Protein AF-A0A256YJA2-F1 (afdb_monomer_lite)

Sequence (370 aa):
MHGYNKDKIVKINRINDIEKILSSFNNKKDNEKILLRGSVILNEELKKTISWKTIGLILSDGNFSNLIKGYGTIAFRGLSYDTAIAIIKTLIQIVRSITLRAKIGKGNRIYYDVIVPSTRCFKDLRYRIVSLLIKLDTTPDNVLSRLKMDELAALLAGIIDGDGYIGKPSTYISISFNMNSRKGKIINNILSFLEKKQYIIVNKYYREPKYEATFRFLNFRFLHKCLKYVYHNKRRKRMEKYMLDYARAYICPFSIFELKQILRNTSSAYIDYRKPPRNSKVLVLYIQRHDFEKIAYIWNKDHLSYKPRPIISKNRVMIKITEKCKENLFKLINEANADIEDKIIEKIRDFLGITKREIRDTNTKTKINI

Foldseek 3Di:
DDDDPPAAEDEDPDLVCLLVVVVVVLVDDAWHKHKYFAPADDDPVVLLLLLLLLLLQCLFQWPLVCLLVPDQKIKGWFADPLLVSLNCSSVNNNAGIWMKTWHQDPPRHIGIMIMRDRDPVCRVSSVVSSVLLVCLLVPVCVSVVPDDLLSLLSNVLSQCSGQKDQDVVRPKIKGADACVDSSNVSVVSSVVNCVVVQQKPWDDQDHPPGRMIIIGGRDLVSLVSNLVSNRRVVSSVSSLSSSLVVCLVAAFLDALVLVLLQQLQFPDWAWDQDDPPDRWIKIKTKGFPVSCVVSVVSCVPDPRNSADDWDDDDGITIHIGTPSCLVSLVVLLPPPCSNGDVNSSVNNCVNNVPDPVVVVVVVVVVPPDD

Radius of gyration: 26.53 Å; chains: 1; bounding box: 62×63×84 Å

Secondary structure (DSSP, 8-state):
------PEEEEESSGGGHHHHHHHHTTS-TT-EEEEEE-----HHHHHHHHHHHHHHHHTTB-HHHHHTT-S-EEEEEE-HHHHHHHHHHHTTT-SEEEEEEEE-GGG-EEEEEEE---GGGHHHHHHHHHHHHHHHH-HHHHHHT--HHHHHHHHHHHHHHHEEE-SSTT-EEEE--TTSHHHHHHHHHHHHHHHTTSEEEEEEE-TTT-EEEEEES-HHHHHHHHHT---HHHHHHHHHHHHHHHHHHS-SS-HHHHHHHHHTEEEEEEEEPPTT---EEEEEEEEHHHHHHHTHHHHS-S-TTSPPPEEETTEEEEEEEGGGHHHHHHHHTSTT----HHHHHHHHHHHT--TTHHHHHHHTTSS--

pLDDT: mean 85.64, std 15.0, range [28.5, 98.69]

Structure (mmCIF, N/CA/C/O backbone):
data_AF-A0A256YJA2-F1
#
_entry.id   AF-A0A256YJA2-F1
#
loop_
_atom_site.group_PDB
_atom_site.id
_atom_site.type_symbol
_atom_site.label_atom_id
_atom_site.label_alt_id
_atom_site.label_comp_id
_atom_site.label_asym_id
_atom_site.label_entity_id
_atom_site.label_seq_id
_atom_site.pdbx_PDB_ins_code
_atom_site.Cartn_x
_atom_site.Cartn_y
_atom_site.Cartn_z
_atom_site.occupancy
_atom_site.B_iso_or_equiv
_atom_site.auth_seq_id
_atom_site.auth_comp_id
_atom_site.auth_asym_id
_atom_site.auth_atom_id
_atom_site.pdbx_PDB_model_num
ATOM 1 N N . MET A 1 1 ? 14.995 -18.794 -46.415 1.00 31.91 1 MET A N 1
ATOM 2 C CA . MET A 1 1 ? 13.771 -17.967 -46.292 1.00 31.91 1 MET A CA 1
ATOM 3 C C . MET A 1 1 ? 13.336 -17.918 -44.829 1.00 31.91 1 MET A C 1
ATOM 5 O O . MET A 1 1 ? 12.755 -18.873 -44.334 1.00 31.91 1 MET A O 1
ATOM 9 N N . HIS A 1 2 ? 13.681 -16.855 -44.098 1.00 28.91 2 HIS A N 1
ATOM 10 C CA . HIS A 1 2 ? 13.218 -16.665 -42.720 1.00 28.91 2 HIS A CA 1
ATOM 11 C C . HIS A 1 2 ? 11.828 -16.031 -42.734 1.00 28.91 2 HIS A C 1
ATOM 13 O O . HIS A 1 2 ? 11.671 -14.867 -43.096 1.00 28.91 2 HIS A O 1
ATOM 19 N N . GLY A 1 3 ? 10.817 -16.818 -42.367 1.00 28.50 3 GLY A N 1
ATOM 20 C CA . GLY A 1 3 ? 9.461 -16.325 -42.175 1.00 28.50 3 GLY A CA 1
ATOM 21 C C . GLY A 1 3 ? 9.442 -15.257 -41.086 1.00 28.50 3 GLY A C 1
ATOM 22 O O . GLY A 1 3 ? 9.700 -15.543 -39.917 1.00 28.50 3 GLY A O 1
ATOM 23 N N . TYR A 1 4 ? 9.134 -14.020 -41.471 1.00 32.25 4 TYR A N 1
ATOM 24 C CA . TYR A 1 4 ? 8.785 -12.958 -40.538 1.00 32.25 4 TYR A CA 1
ATOM 25 C C . TYR A 1 4 ? 7.533 -13.393 -39.771 1.00 32.25 4 TYR A C 1
ATOM 27 O O . TYR A 1 4 ? 6.418 -13.333 -40.291 1.00 32.25 4 TYR A O 1
ATOM 35 N N . ASN A 1 5 ? 7.710 -13.845 -38.530 1.00 43.38 5 ASN A N 1
ATOM 36 C CA . ASN A 1 5 ? 6.604 -14.029 -37.598 1.00 43.38 5 ASN A CA 1
ATOM 37 C C . ASN A 1 5 ? 5.914 -12.664 -37.443 1.00 43.38 5 ASN A C 1
ATOM 39 O O . ASN A 1 5 ? 6.485 -11.745 -36.855 1.00 43.38 5 ASN A O 1
ATOM 43 N N . LYS A 1 6 ? 4.718 -12.500 -38.027 1.00 51.72 6 LYS A N 1
ATOM 44 C CA . LYS A 1 6 ? 3.907 -11.285 -37.872 1.00 51.72 6 LYS A CA 1
ATOM 45 C C . LYS A 1 6 ? 3.686 -11.057 -36.376 1.00 51.72 6 LYS A C 1
ATOM 47 O O . LYS A 1 6 ? 3.035 -11.871 -35.724 1.00 51.72 6 LYS A O 1
ATOM 52 N N . ASP A 1 7 ? 4.231 -9.963 -35.841 1.00 63.31 7 ASP A N 1
ATOM 53 C CA . ASP A 1 7 ? 4.010 -9.550 -34.452 1.00 63.31 7 ASP A CA 1
ATOM 54 C C . ASP A 1 7 ? 2.498 -9.539 -34.169 1.00 63.31 7 ASP A C 1
ATOM 56 O O . ASP A 1 7 ? 1.743 -8.790 -34.797 1.00 63.31 7 ASP A O 1
ATOM 60 N N . LYS A 1 8 ? 2.032 -10.360 -33.220 1.00 79.94 8 LYS A N 1
ATOM 61 C CA . LYS A 1 8 ? 0.614 -10.369 -32.844 1.00 79.94 8 LYS A CA 1
ATOM 62 C C . LYS A 1 8 ? 0.301 -9.063 -32.112 1.00 79.94 8 LYS A C 1
ATOM 64 O O . LYS A 1 8 ? 0.877 -8.775 -31.062 1.00 79.94 8 LYS A O 1
ATOM 69 N N . ILE A 1 9 ? -0.614 -8.268 -32.663 1.00 81.50 9 ILE A N 1
ATOM 70 C CA . ILE A 1 9 ? -1.085 -7.023 -32.046 1.00 81.50 9 ILE A CA 1
ATOM 71 C C . ILE A 1 9 ? -2.342 -7.326 -31.232 1.00 81.50 9 ILE A C 1
ATOM 73 O O . ILE A 1 9 ? -3.304 -7.882 -31.757 1.00 81.50 9 ILE A O 1
ATOM 77 N N . VAL A 1 10 ? -2.353 -6.935 -29.957 1.00 83.88 10 VAL A N 1
ATOM 78 C CA . VAL A 1 10 ? -3.504 -7.100 -29.059 1.00 83.88 10 VAL A CA 1
ATOM 79 C C . VAL A 1 10 ? -3.915 -5.736 -28.511 1.00 83.88 10 VAL A C 1
ATOM 81 O O . VAL A 1 10 ? -3.105 -5.020 -27.917 1.00 83.88 10 VAL A O 1
ATOM 84 N N . LYS A 1 11 ? -5.182 -5.361 -28.717 1.00 82.75 11 LYS A N 1
ATOM 85 C CA . LYS A 1 11 ? -5.775 -4.153 -28.127 1.00 82.75 11 LYS A CA 1
ATOM 86 C C . LYS A 1 11 ? -6.266 -4.463 -26.712 1.00 82.75 11 LYS A C 1
ATOM 88 O O . LYS A 1 11 ? -6.942 -5.467 -26.507 1.00 82.75 11 LYS A O 1
ATOM 93 N N . ILE A 1 12 ? -5.928 -3.605 -25.754 1.00 81.06 12 ILE A N 1
ATOM 94 C CA . ILE A 1 12 ? -6.363 -3.716 -24.358 1.00 81.06 12 ILE A CA 1
ATOM 95 C C . ILE A 1 12 ? -7.449 -2.674 -24.114 1.00 81.06 12 ILE A C 1
ATOM 97 O O . ILE A 1 12 ? -7.153 -1.483 -24.011 1.00 81.06 12 ILE A O 1
ATOM 101 N N . ASN A 1 13 ? -8.692 -3.145 -23.993 1.00 74.81 13 ASN A N 1
ATOM 102 C CA . ASN A 1 13 ? -9.851 -2.297 -23.716 1.00 74.81 13 ASN A CA 1
ATOM 103 C C . ASN A 1 13 ? -10.067 -2.107 -22.206 1.00 74.81 13 ASN A C 1
ATOM 105 O O . ASN A 1 13 ? -10.489 -1.035 -21.778 1.00 74.81 13 ASN A O 1
ATOM 109 N N . ARG A 1 14 ? -9.766 -3.125 -21.383 1.00 78.50 14 ARG A N 1
ATOM 110 C CA . ARG A 1 14 ? -9.835 -3.047 -19.916 1.00 78.50 14 ARG A CA 1
ATOM 111 C C . ARG A 1 14 ? -8.554 -3.583 -19.284 1.00 78.50 14 ARG A C 1
ATOM 113 O O . ARG A 1 14 ? -8.018 -4.606 -19.698 1.00 78.50 14 ARG A O 1
ATOM 120 N N . ILE A 1 15 ? -8.090 -2.933 -18.215 1.00 77.44 15 ILE A N 1
ATOM 121 C CA . ILE A 1 15 ? -6.876 -3.337 -17.473 1.00 77.44 15 ILE A CA 1
ATOM 122 C C . ILE A 1 15 ? -6.994 -4.775 -16.932 1.00 77.44 15 ILE A C 1
ATOM 124 O O . ILE A 1 15 ? -6.003 -5.500 -16.862 1.00 77.44 15 ILE A O 1
ATOM 128 N N . ASN A 1 16 ? -8.207 -5.219 -16.593 1.00 78.94 16 ASN A N 1
ATOM 129 C CA . ASN A 1 16 ? -8.449 -6.572 -16.086 1.00 78.94 16 ASN A CA 1
ATOM 130 C C . ASN A 1 16 ? -8.269 -7.667 -17.154 1.00 78.94 16 ASN A C 1
ATOM 132 O O . ASN A 1 16 ? -8.069 -8.825 -16.797 1.00 78.94 16 ASN A O 1
ATOM 136 N N . ASP A 1 17 ? -8.259 -7.320 -18.445 1.00 83.12 17 ASP A N 1
ATOM 137 C CA . ASP A 1 17 ? -8.070 -8.293 -19.529 1.00 83.12 17 ASP A CA 1
ATOM 138 C C . ASP A 1 17 ? -6.610 -8.767 -19.638 1.00 83.12 17 ASP A C 1
ATOM 140 O O . ASP A 1 17 ? -6.337 -9.811 -20.227 1.00 83.12 17 ASP A O 1
ATOM 144 N N . ILE A 1 18 ? -5.663 -8.043 -19.024 1.00 83.62 18 ILE A N 1
ATOM 145 C CA . ILE A 1 18 ? -4.221 -8.343 -19.070 1.00 83.62 18 ILE A CA 1
ATOM 146 C C . ILE A 1 18 ? -3.917 -9.747 -18.546 1.00 83.62 18 ILE A C 1
ATOM 148 O O . ILE A 1 18 ? -3.081 -10.442 -19.116 1.00 83.62 18 ILE A O 1
ATOM 152 N N . GLU A 1 19 ? -4.609 -10.194 -17.499 1.00 83.88 19 GLU A N 1
ATOM 153 C CA . GLU A 1 19 ? -4.383 -11.528 -16.930 1.00 83.88 19 GLU A CA 1
ATOM 154 C C . GLU A 1 19 ? -4.786 -12.634 -17.903 1.00 83.88 19 GLU A C 1
ATOM 156 O O . GLU A 1 19 ? -4.057 -13.609 -18.056 1.00 83.88 19 GLU A O 1
ATOM 161 N N . LYS A 1 20 ? -5.906 -12.451 -18.614 1.00 83.06 20 LYS A N 1
ATOM 162 C CA . LYS A 1 20 ? -6.364 -13.387 -19.649 1.00 83.06 20 LYS A CA 1
ATOM 163 C C . LYS A 1 20 ? -5.410 -13.406 -20.845 1.00 83.06 20 LYS A C 1
ATOM 165 O O . LYS A 1 20 ? -5.146 -14.457 -21.421 1.00 83.06 20 LYS A O 1
ATOM 170 N N . ILE A 1 21 ? -4.867 -12.243 -21.211 1.00 80.69 21 ILE A N 1
ATOM 171 C CA . ILE A 1 21 ? -3.892 -12.133 -22.300 1.00 80.69 21 ILE A CA 1
ATOM 172 C C . ILE A 1 21 ? -2.608 -12.881 -21.929 1.00 80.69 21 ILE A C 1
ATOM 174 O O . ILE A 1 21 ? -2.145 -13.702 -22.719 1.00 80.69 21 ILE A O 1
ATOM 178 N N . LEU A 1 22 ? -2.057 -12.653 -20.732 1.00 78.06 22 LEU A N 1
ATOM 179 C CA . LEU A 1 22 ? -0.821 -13.315 -20.310 1.00 78.06 22 LEU A CA 1
ATOM 180 C C . LEU A 1 22 ? -1.016 -14.814 -20.061 1.00 78.06 22 LEU A C 1
ATOM 182 O O . LEU A 1 22 ? -0.130 -15.590 -20.408 1.00 78.06 22 LEU A O 1
ATOM 186 N N . SER A 1 23 ? -2.165 -15.258 -19.541 1.00 79.75 23 SER A N 1
ATOM 187 C CA . SER A 1 23 ? -2.435 -16.693 -19.390 1.00 79.75 23 SER A CA 1
ATOM 188 C C . SER A 1 23 ? -2.508 -17.408 -20.742 1.00 79.75 23 SER A C 1
ATOM 190 O O . SER A 1 23 ? -1.940 -18.486 -20.888 1.00 79.75 23 SER A O 1
ATOM 192 N N . SER A 1 24 ? -3.092 -16.776 -21.768 1.00 76.38 24 SER A N 1
ATOM 193 C CA . SER A 1 24 ? -3.077 -17.302 -23.143 1.00 76.38 24 SER A CA 1
ATOM 194 C C . SER A 1 24 ? -1.682 -17.296 -23.790 1.00 76.38 24 SER A C 1
ATOM 196 O O . SER A 1 24 ? -1.451 -17.977 -24.790 1.00 76.38 24 SER A O 1
ATOM 198 N N . PHE A 1 25 ? -0.753 -16.517 -23.228 1.00 73.62 25 PHE A N 1
ATOM 199 C CA . PHE A 1 25 ? 0.624 -16.387 -23.697 1.00 73.62 25 PHE A CA 1
ATOM 200 C C . PHE A 1 25 ? 1.590 -17.360 -23.004 1.00 73.62 25 PHE A C 1
ATOM 202 O O . PHE A 1 25 ? 2.608 -17.716 -23.587 1.00 73.62 25 PHE A O 1
ATOM 209 N N . ASN A 1 26 ? 1.237 -17.852 -21.811 1.00 65.56 26 ASN A N 1
ATOM 210 C CA . ASN A 1 26 ? 1.992 -18.857 -21.049 1.00 65.56 26 ASN A CA 1
ATOM 211 C C . ASN A 1 26 ? 2.127 -20.211 -21.778 1.00 65.56 26 ASN A C 1
ATOM 213 O O . ASN A 1 26 ? 3.014 -20.987 -21.449 1.00 65.56 26 ASN A O 1
ATOM 217 N N . ASN A 1 27 ? 1.274 -20.503 -22.765 1.00 60.28 27 ASN A N 1
ATOM 218 C CA . ASN A 1 27 ? 1.234 -21.798 -23.464 1.00 60.28 27 ASN A CA 1
ATOM 219 C C . ASN A 1 27 ? 2.018 -21.809 -24.789 1.00 60.28 27 ASN A C 1
ATOM 221 O O . ASN A 1 27 ? 1.732 -22.621 -25.668 1.00 60.28 27 ASN A O 1
ATOM 225 N N . LYS A 1 28 ? 2.939 -20.862 -24.994 1.00 60.56 28 LYS A N 1
ATOM 226 C CA . LYS A 1 28 ? 3.500 -20.576 -26.319 1.00 60.56 28 LYS A CA 1
ATOM 227 C C . LYS A 1 28 ? 5.019 -20.754 -26.429 1.00 60.56 28 LYS A C 1
ATOM 229 O O . LYS A 1 28 ? 5.718 -20.863 -25.427 1.00 60.56 28 LYS A O 1
ATOM 234 N N . LYS A 1 29 ? 5.500 -20.826 -27.682 1.00 65.12 29 LYS A N 1
ATOM 235 C CA . LYS A 1 29 ? 6.891 -21.119 -28.080 1.00 65.12 29 LYS A CA 1
ATOM 236 C C . LYS A 1 29 ? 7.882 -20.071 -27.550 1.00 65.12 29 LYS A C 1
ATOM 238 O O . LYS A 1 29 ? 7.529 -18.906 -27.364 1.00 65.12 29 LYS A O 1
ATOM 243 N N . ASP A 1 30 ? 9.134 -20.489 -27.358 1.00 72.69 30 ASP A N 1
ATOM 244 C CA . ASP A 1 30 ? 10.216 -19.605 -26.915 1.00 72.69 30 ASP A CA 1
ATOM 245 C C . ASP A 1 30 ? 10.384 -18.385 -27.842 1.00 72.69 30 ASP A C 1
ATOM 247 O O . ASP A 1 30 ? 10.264 -18.489 -29.064 1.00 72.69 30 ASP A O 1
ATOM 251 N N . ASN A 1 31 ? 10.664 -17.223 -27.247 1.00 74.31 31 ASN A N 1
ATOM 252 C CA . ASN A 1 31 ? 10.838 -15.927 -27.911 1.00 74.31 31 ASN A CA 1
ATOM 253 C C . ASN A 1 31 ? 9.629 -15.371 -28.685 1.00 74.31 31 ASN A C 1
ATOM 255 O O . ASN A 1 31 ? 9.797 -14.442 -29.483 1.00 74.31 31 ASN A O 1
ATOM 259 N N . GLU A 1 32 ? 8.403 -15.839 -28.429 1.00 80.56 32 GLU A N 1
ATOM 260 C CA . GLU A 1 32 ? 7.229 -15.170 -28.994 1.00 80.56 32 GLU A CA 1
ATOM 261 C C . GLU A 1 32 ? 7.119 -13.723 -28.486 1.00 80.56 32 GLU A C 1
ATOM 263 O O . GLU A 1 32 ? 7.454 -13.394 -27.340 1.00 80.56 32 GLU A O 1
ATOM 268 N N . LYS 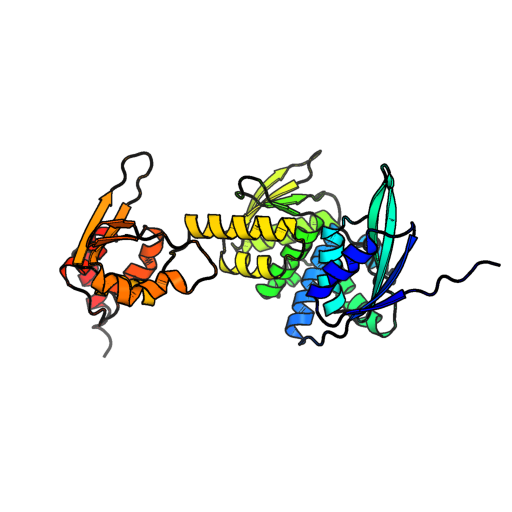A 1 33 ? 6.643 -12.840 -29.367 1.00 86.88 33 LYS A N 1
ATOM 269 C CA . LYS A 1 33 ? 6.491 -11.410 -29.124 1.00 86.88 33 LYS A CA 1
ATOM 270 C C . LYS A 1 33 ? 5.053 -10.976 -29.390 1.00 86.88 33 LYS A C 1
ATOM 272 O O . LYS A 1 33 ? 4.468 -11.305 -30.419 1.00 86.88 33 LYS A O 1
ATOM 277 N N . ILE A 1 34 ? 4.506 -10.185 -28.471 1.00 88.88 34 ILE A N 1
ATOM 278 C CA . ILE A 1 34 ? 3.202 -9.536 -28.621 1.00 88.88 34 ILE A CA 1
ATOM 279 C C . ILE A 1 34 ? 3.366 -8.033 -28.436 1.00 88.88 34 ILE A C 1
ATOM 281 O O . ILE A 1 34 ? 4.038 -7.571 -27.511 1.00 88.88 34 ILE A O 1
ATOM 285 N N . LEU A 1 35 ? 2.710 -7.263 -29.304 1.00 89.19 35 LEU A N 1
ATOM 286 C CA . LEU A 1 35 ? 2.542 -5.827 -29.129 1.00 89.19 35 LEU A CA 1
ATOM 287 C C . LEU A 1 35 ? 1.180 -5.550 -28.491 1.00 89.19 35 LEU A C 1
ATOM 289 O O . LEU A 1 35 ? 0.133 -5.708 -29.118 1.00 89.19 35 LEU A O 1
ATOM 293 N N . LEU A 1 36 ? 1.201 -5.094 -27.247 1.00 89.19 36 LEU A N 1
ATOM 294 C CA . LEU A 1 36 ? 0.027 -4.644 -26.514 1.00 89.19 36 LEU A CA 1
ATOM 295 C C . LEU A 1 36 ? -0.202 -3.160 -26.802 1.00 89.19 36 LEU A C 1
ATOM 297 O O . LEU A 1 36 ? 0.727 -2.363 -26.669 1.00 89.19 36 LEU A O 1
ATOM 301 N N . ARG A 1 37 ? -1.423 -2.772 -27.181 1.00 86.81 37 ARG A N 1
ATOM 302 C CA . ARG A 1 37 ? -1.812 -1.365 -27.379 1.00 86.81 37 ARG A CA 1
ATOM 303 C C . ARG A 1 37 ? -2.900 -0.968 -26.393 1.00 86.81 37 ARG A C 1
ATOM 305 O O . ARG A 1 37 ? -3.946 -1.612 -26.343 1.00 86.81 37 ARG A O 1
ATOM 312 N N . GLY A 1 38 ? -2.636 0.082 -25.624 1.00 76.69 38 GLY A N 1
ATOM 313 C CA . GLY A 1 38 ? -3.561 0.628 -24.638 1.00 76.69 38 GLY A CA 1
ATOM 314 C C . GLY A 1 38 ? -4.394 1.753 -25.233 1.00 76.69 38 GLY A C 1
ATOM 315 O O . GLY A 1 38 ? -3.856 2.616 -25.924 1.00 76.69 38 GLY A O 1
ATOM 316 N N . SER A 1 39 ? -5.693 1.761 -24.943 1.00 64.75 39 SER A N 1
ATOM 317 C CA . SER A 1 39 ? -6.614 2.854 -25.288 1.00 64.75 39 SER A CA 1
ATOM 318 C C . SER A 1 39 ? -7.126 3.606 -24.054 1.00 64.75 39 SER A C 1
ATOM 320 O O . SER A 1 39 ? -8.161 4.263 -24.112 1.00 64.75 39 SER A O 1
ATOM 322 N N . VAL A 1 40 ? -6.439 3.484 -22.913 1.00 68.75 40 VAL A N 1
ATOM 323 C CA . VAL A 1 40 ? -6.918 4.036 -21.642 1.00 68.75 40 VAL A CA 1
ATOM 324 C C . VAL A 1 40 ? -6.679 5.548 -21.607 1.00 68.75 40 VAL A C 1
ATOM 326 O O . VAL A 1 40 ? -5.539 6.006 -21.553 1.00 68.75 40 VAL A O 1
ATOM 329 N N . ILE A 1 41 ? -7.762 6.327 -21.622 1.00 70.38 41 ILE A N 1
ATOM 330 C CA . ILE A 1 41 ? -7.721 7.778 -21.415 1.00 70.38 41 ILE A CA 1
ATOM 331 C C . ILE A 1 41 ? -7.756 8.034 -19.907 1.00 70.38 41 ILE A C 1
ATOM 333 O O . ILE A 1 41 ? -8.744 7.734 -19.241 1.00 70.38 41 ILE A O 1
ATOM 337 N N . LEU A 1 42 ? -6.667 8.575 -19.365 1.00 79.00 42 LEU A N 1
ATOM 338 C CA . LEU A 1 42 ? -6.575 8.991 -17.966 1.00 79.00 42 LEU A CA 1
ATOM 339 C C . LEU A 1 42 ? -6.552 10.515 -17.853 1.00 79.00 42 LEU A C 1
ATOM 341 O O . LEU A 1 42 ? -6.002 11.195 -18.722 1.00 79.00 42 LEU A O 1
ATOM 345 N N . ASN A 1 43 ? -7.084 11.044 -16.750 1.00 87.38 43 ASN A N 1
ATOM 346 C CA . ASN A 1 43 ? -6.876 12.446 -16.395 1.00 87.38 43 ASN A CA 1
ATOM 347 C C . ASN A 1 43 ? -5.408 12.703 -15.990 1.00 87.38 43 ASN A C 1
ATOM 349 O O . ASN A 1 43 ? -4.658 11.776 -15.663 1.00 87.38 43 ASN A O 1
ATOM 353 N N . GLU A 1 44 ? -4.985 13.967 -16.015 1.00 86.44 44 GLU A N 1
ATOM 354 C CA . GLU A 1 44 ? -3.581 14.335 -15.784 1.00 86.44 44 GLU A CA 1
ATOM 355 C C . GLU A 1 44 ? -3.081 14.010 -14.367 1.00 86.44 44 GLU A C 1
ATOM 357 O O . GLU A 1 44 ? -1.934 13.589 -14.193 1.00 86.44 44 GLU A O 1
ATOM 362 N N . GLU A 1 45 ? -3.934 14.125 -13.346 1.00 89.88 45 GLU A N 1
ATOM 363 C CA . GLU A 1 45 ? -3.565 13.793 -11.965 1.00 89.88 45 GLU A CA 1
ATOM 364 C C . GLU A 1 45 ? -3.266 12.295 -11.794 1.00 89.88 45 GLU A C 1
ATOM 366 O O . GLU A 1 45 ? -2.269 11.903 -11.174 1.00 89.88 45 GLU A O 1
ATOM 371 N N . LEU A 1 46 ? -4.086 11.438 -12.401 1.00 90.25 46 LEU A N 1
ATOM 372 C CA . LEU A 1 46 ? -3.888 9.998 -12.362 1.00 90.25 46 LEU A CA 1
ATOM 373 C C . LEU A 1 46 ? -2.677 9.589 -13.206 1.00 90.25 46 LEU A C 1
ATOM 375 O O . LEU A 1 46 ? -1.880 8.776 -12.740 1.00 90.25 46 LEU A O 1
ATOM 379 N N . LYS A 1 47 ? -2.447 10.203 -14.377 1.00 90.00 47 LYS A N 1
ATOM 380 C CA . LYS A 1 47 ? -1.200 9.998 -15.142 1.00 90.00 47 LYS A CA 1
ATOM 381 C C . LYS A 1 47 ? 0.036 10.346 -14.315 1.00 90.00 47 LYS A C 1
ATOM 383 O O . LYS A 1 47 ? 1.011 9.590 -14.318 1.00 90.00 47 LYS A O 1
ATOM 388 N N . LYS A 1 48 ? 0.002 11.462 -13.578 1.00 92.56 48 LYS A N 1
ATOM 389 C CA . LYS A 1 48 ? 1.090 11.872 -12.678 1.00 92.56 48 LYS A CA 1
ATOM 390 C C . LYS A 1 48 ? 1.316 10.835 -11.571 1.00 92.56 48 LYS A C 1
ATOM 392 O O . LYS A 1 48 ? 2.450 10.414 -11.352 1.00 92.56 48 LYS A O 1
ATOM 397 N N . THR A 1 49 ? 0.246 10.344 -10.952 1.00 96.19 49 THR A N 1
ATOM 398 C CA . THR A 1 49 ? 0.307 9.294 -9.920 1.00 96.19 49 THR A CA 1
ATOM 399 C C . THR A 1 49 ? 0.882 7.976 -10.462 1.00 96.19 49 THR A C 1
ATOM 401 O O . THR A 1 49 ? 1.786 7.391 -9.864 1.00 96.19 49 THR A O 1
ATOM 404 N N . ILE A 1 50 ? 0.429 7.524 -11.636 1.00 95.06 50 ILE A N 1
ATOM 405 C CA . ILE A 1 50 ? 0.927 6.299 -12.284 1.00 95.06 50 ILE A CA 1
ATOM 406 C C . ILE A 1 50 ? 2.379 6.456 -12.774 1.00 95.06 50 ILE A C 1
ATOM 408 O O . ILE A 1 50 ? 3.144 5.487 -12.789 1.00 95.06 50 ILE A O 1
ATOM 412 N N . SER A 1 51 ? 2.818 7.676 -13.095 1.00 95.00 51 SER A N 1
ATOM 413 C CA . SER A 1 51 ? 4.231 7.952 -13.390 1.00 95.00 51 SER A CA 1
ATOM 414 C C . SER A 1 51 ? 5.121 7.697 -12.168 1.00 95.00 51 SER A C 1
ATOM 416 O O . SER A 1 51 ? 6.174 7.079 -12.302 1.00 95.00 51 SER A O 1
ATOM 418 N N . TRP A 1 52 ? 4.680 8.072 -10.963 1.00 97.75 52 TRP A N 1
ATOM 419 C CA . TRP A 1 52 ? 5.403 7.762 -9.722 1.00 97.75 52 TRP A CA 1
ATOM 420 C C . TRP A 1 52 ? 5.435 6.268 -9.406 1.00 97.75 52 TRP A C 1
ATOM 422 O O . TRP A 1 52 ? 6.484 5.740 -9.040 1.00 97.75 52 TRP A O 1
ATOM 432 N N . LYS A 1 53 ? 4.329 5.556 -9.650 1.00 97.81 53 LYS A N 1
ATOM 433 C CA . LYS A 1 53 ? 4.313 4.086 -9.612 1.00 97.81 53 LYS A CA 1
ATOM 434 C C . LYS A 1 53 ? 5.355 3.477 -10.556 1.00 97.81 53 LYS A C 1
ATOM 436 O O . LYS A 1 53 ? 6.074 2.556 -10.173 1.00 97.81 53 LYS A O 1
ATOM 441 N N . THR A 1 54 ? 5.453 4.012 -11.772 1.00 96.94 54 THR A N 1
ATOM 442 C CA . THR A 1 54 ? 6.422 3.572 -12.787 1.00 96.94 54 THR A CA 1
ATOM 443 C C . THR A 1 54 ? 7.861 3.810 -12.335 1.00 96.94 54 THR A C 1
ATOM 445 O O . THR A 1 54 ? 8.698 2.927 -12.486 1.00 96.94 54 THR A O 1
ATOM 448 N N . ILE A 1 55 ? 8.146 4.962 -11.724 1.00 97.44 55 ILE A N 1
ATOM 449 C CA . ILE A 1 55 ? 9.452 5.262 -11.120 1.00 97.44 55 ILE A CA 1
ATOM 450 C C . ILE A 1 55 ? 9.806 4.219 -10.053 1.00 97.44 55 ILE A C 1
ATOM 452 O O . ILE A 1 55 ? 10.914 3.689 -10.079 1.00 97.44 55 ILE A O 1
ATOM 456 N N . GLY A 1 56 ? 8.861 3.867 -9.174 1.00 97.94 56 GLY A N 1
ATOM 457 C CA . GLY A 1 56 ? 9.067 2.827 -8.162 1.00 97.94 56 GLY A CA 1
ATOM 458 C C . GLY A 1 56 ? 9.433 1.465 -8.759 1.00 97.94 56 GLY A C 1
ATOM 459 O O . GLY A 1 56 ? 10.355 0.824 -8.270 1.00 97.94 56 GLY A O 1
ATOM 460 N N . LEU A 1 57 ? 8.775 1.061 -9.852 1.00 97.62 57 LEU A N 1
ATOM 461 C CA . LEU A 1 57 ? 9.117 -0.167 -10.586 1.00 97.62 57 LEU A CA 1
ATOM 462 C C . LEU A 1 57 ? 10.504 -0.083 -11.245 1.00 97.62 57 LEU A C 1
ATOM 464 O O . LEU A 1 57 ? 11.240 -1.063 -11.283 1.00 97.62 57 LEU A O 1
ATOM 468 N N . ILE A 1 58 ? 10.889 1.078 -11.786 1.00 96.75 58 ILE A N 1
ATOM 469 C CA . ILE A 1 58 ? 12.209 1.249 -12.419 1.00 96.75 58 ILE A CA 1
ATOM 470 C C . ILE A 1 58 ? 13.343 1.115 -11.394 1.00 96.75 58 ILE A C 1
ATOM 472 O O . ILE A 1 58 ? 14.404 0.554 -11.699 1.00 96.75 58 ILE A O 1
ATOM 476 N N . LEU A 1 59 ? 13.119 1.645 -10.189 1.00 96.19 59 LEU A N 1
ATOM 477 C CA . LEU A 1 59 ? 14.065 1.558 -9.080 1.00 96.19 59 LEU A CA 1
ATOM 478 C C . LEU A 1 59 ? 14.268 0.117 -8.602 1.00 96.19 59 LEU A C 1
ATOM 480 O O . LEU A 1 59 ? 15.385 -0.205 -8.213 1.00 96.19 59 LEU A O 1
ATOM 484 N N . SER A 1 60 ? 13.255 -0.740 -8.708 1.00 94.31 60 SER A N 1
ATOM 485 C CA . SER A 1 60 ? 13.374 -2.170 -8.428 1.00 94.31 60 SER A CA 1
ATOM 486 C C . SER A 1 60 ? 13.844 -2.950 -9.664 1.00 94.31 60 SER A C 1
ATOM 488 O O . SER A 1 60 ? 15.044 -3.012 -9.958 1.00 94.31 60 SER A O 1
ATOM 490 N N . ASP A 1 61 ? 12.900 -3.428 -10.475 1.00 93.00 61 ASP A N 1
ATOM 491 C CA . ASP A 1 61 ? 13.116 -4.384 -11.572 1.00 93.00 61 ASP A CA 1
ATOM 492 C C . ASP A 1 61 ? 13.516 -3.751 -12.919 1.00 93.00 61 ASP A C 1
ATOM 494 O O . ASP A 1 61 ? 13.795 -4.452 -13.898 1.00 93.00 61 ASP A O 1
ATOM 498 N N . GLY A 1 62 ? 13.504 -2.421 -13.033 1.00 92.19 62 GLY A N 1
ATOM 499 C CA . GLY A 1 62 ? 13.753 -1.748 -14.311 1.00 92.19 62 GLY A CA 1
ATOM 500 C C . GLY A 1 62 ? 15.221 -1.478 -14.644 1.00 92.19 62 GLY A C 1
ATOM 501 O O . GLY A 1 62 ? 16.141 -1.562 -13.823 1.00 92.19 62 GLY A O 1
ATOM 502 N N . ASN A 1 63 ? 15.441 -1.039 -15.884 1.00 92.12 63 ASN A N 1
ATOM 503 C CA . ASN A 1 63 ? 16.747 -0.689 -16.446 1.00 92.12 63 ASN A CA 1
ATOM 504 C C . ASN A 1 63 ? 17.261 0.716 -16.051 1.00 92.12 63 ASN A C 1
ATOM 506 O O . ASN A 1 63 ? 17.811 1.431 -16.890 1.00 92.12 63 ASN A O 1
ATOM 510 N N . PHE A 1 64 ? 17.121 1.106 -14.779 1.00 91.44 64 PHE A N 1
ATOM 511 C CA . PHE A 1 64 ? 17.519 2.417 -14.228 1.00 91.44 64 PHE A CA 1
ATOM 512 C C . PHE A 1 64 ? 18.879 2.931 -14.731 1.00 91.44 64 PHE A C 1
ATOM 514 O O . PHE A 1 64 ? 18.959 4.045 -15.244 1.00 91.44 64 PHE A O 1
ATOM 521 N N . SER A 1 65 ? 19.940 2.120 -14.637 1.00 88.31 65 SER A N 1
ATOM 522 C CA . SER A 1 65 ? 21.293 2.540 -15.030 1.00 88.31 65 SER A CA 1
ATOM 523 C C . SER A 1 65 ? 21.375 2.910 -16.512 1.00 88.31 65 SER A C 1
ATOM 525 O O . SER A 1 65 ? 22.041 3.877 -16.868 1.00 88.31 65 SER A O 1
ATOM 527 N N . ASN A 1 66 ? 20.663 2.180 -17.374 1.00 89.00 66 ASN A N 1
ATOM 528 C CA . ASN A 1 66 ? 20.610 2.473 -18.806 1.00 89.00 66 ASN A CA 1
ATOM 529 C C . ASN A 1 66 ? 19.757 3.719 -19.071 1.00 89.00 66 ASN A C 1
ATOM 531 O O . ASN A 1 66 ? 20.139 4.565 -19.872 1.00 89.00 66 ASN A O 1
ATOM 535 N N . LEU A 1 67 ? 18.633 3.882 -18.370 1.00 88.75 67 LEU A N 1
ATOM 536 C CA . LEU A 1 67 ? 17.783 5.065 -18.521 1.00 88.75 67 LEU A CA 1
ATOM 537 C C . LEU A 1 67 ? 18.523 6.360 -18.176 1.00 88.75 67 LEU A C 1
ATOM 539 O O . LEU A 1 67 ? 18.447 7.317 -18.942 1.00 88.75 67 LEU A O 1
ATOM 543 N N . ILE A 1 68 ? 19.287 6.377 -17.079 1.00 87.50 68 ILE A N 1
ATOM 544 C CA . ILE A 1 68 ? 20.079 7.556 -16.695 1.00 87.50 68 ILE A CA 1
ATOM 545 C C . ILE A 1 68 ? 21.235 7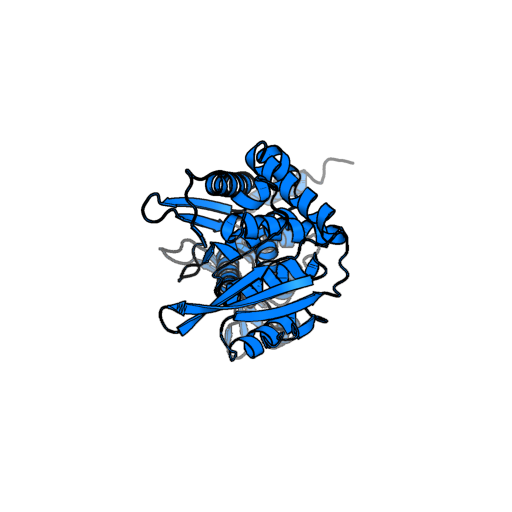.810 -17.672 1.00 87.50 68 ILE A C 1
ATOM 547 O O . ILE A 1 68 ? 21.553 8.963 -17.938 1.00 87.50 68 ILE A O 1
ATOM 551 N N . LYS A 1 69 ? 21.816 6.764 -18.275 1.00 87.00 69 LYS A N 1
ATOM 552 C CA . LYS A 1 69 ? 22.813 6.893 -19.357 1.00 87.00 69 LYS A CA 1
ATOM 553 C C . LYS A 1 69 ? 22.218 7.365 -20.698 1.00 87.00 69 LYS A C 1
ATOM 555 O O . LYS A 1 69 ? 22.944 7.457 -21.678 1.00 87.00 69 LYS A O 1
ATOM 560 N N . GLY A 1 70 ? 20.911 7.635 -20.768 1.00 81.62 70 GLY A N 1
ATOM 561 C CA . GLY A 1 70 ? 20.252 8.196 -21.951 1.00 81.62 70 GLY A CA 1
ATOM 562 C C . GLY A 1 70 ? 19.607 7.175 -22.893 1.00 81.62 70 GLY A C 1
ATOM 563 O O . GLY A 1 70 ? 19.050 7.571 -23.922 1.00 81.62 70 GLY A O 1
ATOM 564 N N . TYR A 1 71 ? 19.603 5.881 -22.548 1.00 82.19 71 TYR A N 1
ATOM 565 C CA . TYR A 1 71 ? 19.005 4.849 -23.400 1.00 82.19 71 TYR A CA 1
ATOM 566 C C . TYR A 1 71 ? 17.507 5.111 -23.654 1.00 82.19 71 TYR A C 1
ATOM 568 O O . TYR A 1 71 ? 16.754 5.570 -22.789 1.00 82.19 71 TYR A O 1
ATOM 576 N N . GLY A 1 72 ? 17.071 4.827 -24.885 1.00 80.88 72 GLY A N 1
ATOM 577 C CA . GLY A 1 72 ? 15.752 5.192 -25.420 1.00 80.88 72 GLY A CA 1
ATOM 578 C C . GLY A 1 72 ? 14.549 4.445 -24.841 1.00 80.88 72 GLY A C 1
ATOM 579 O O . GLY A 1 72 ? 13.415 4.868 -25.043 1.00 80.88 72 GLY A O 1
ATOM 580 N N . THR A 1 73 ? 14.767 3.329 -24.148 1.00 87.75 73 THR A N 1
ATOM 581 C CA . THR A 1 73 ? 13.707 2.373 -23.809 1.00 87.75 73 THR A CA 1
ATOM 582 C C . THR A 1 73 ? 13.613 2.150 -22.308 1.00 87.75 73 THR A C 1
ATOM 584 O O . THR A 1 73 ? 14.626 1.972 -21.634 1.00 87.75 73 THR A O 1
ATOM 587 N N . ILE A 1 74 ? 12.384 2.123 -21.788 1.00 92.31 74 ILE A N 1
ATOM 588 C CA . ILE A 1 74 ? 12.112 1.553 -20.466 1.00 92.31 74 ILE A CA 1
ATOM 589 C C . ILE A 1 74 ? 11.938 0.053 -20.672 1.00 92.31 74 ILE A C 1
ATOM 591 O O . ILE A 1 74 ? 11.100 -0.372 -21.471 1.00 92.31 74 ILE A O 1
ATOM 595 N N . ALA A 1 75 ? 12.746 -0.740 -19.980 1.00 94.12 75 ALA A N 1
ATOM 596 C CA . ALA A 1 75 ? 12.749 -2.185 -20.116 1.00 94.12 75 ALA A CA 1
ATOM 597 C C . ALA A 1 75 ? 12.849 -2.862 -18.752 1.00 94.12 75 ALA A C 1
ATOM 599 O O . ALA A 1 75 ? 13.625 -2.449 -17.889 1.00 94.12 75 ALA A O 1
ATOM 600 N N . PHE A 1 76 ? 12.097 -3.944 -18.625 1.00 96.00 76 PHE A N 1
ATOM 601 C CA . PHE A 1 76 ? 12.082 -4.858 -17.496 1.00 96.00 76 PHE A CA 1
ATOM 602 C C . PHE A 1 76 ? 12.298 -6.259 -18.057 1.00 96.00 76 PHE A C 1
ATOM 604 O O . PHE A 1 76 ? 11.679 -6.607 -19.066 1.00 96.00 76 PHE A O 1
ATOM 611 N N . ARG A 1 77 ? 13.217 -7.035 -17.484 1.00 94.00 77 ARG A N 1
ATOM 612 C CA . ARG A 1 77 ? 13.663 -8.305 -18.073 1.00 94.00 77 ARG A CA 1
ATOM 613 C C . ARG A 1 77 ? 13.673 -9.419 -17.044 1.00 94.00 77 ARG A C 1
ATOM 615 O O . ARG A 1 77 ? 13.914 -9.154 -15.874 1.00 94.00 77 ARG A O 1
ATOM 622 N N . GLY A 1 78 ? 13.466 -10.654 -17.498 1.00 92.19 78 GLY A N 1
ATOM 623 C CA . GLY A 1 78 ? 13.550 -11.832 -16.628 1.00 92.19 78 GLY A CA 1
ATOM 624 C C . GLY A 1 78 ? 12.463 -11.877 -15.550 1.00 92.19 78 GLY A C 1
ATOM 625 O O . GLY A 1 78 ? 12.691 -12.390 -14.458 1.00 92.19 78 GLY A O 1
ATOM 626 N N . LEU A 1 79 ? 11.289 -11.313 -15.831 1.00 93.44 79 LEU A N 1
ATOM 627 C CA . LEU A 1 79 ? 10.227 -11.139 -14.847 1.00 93.44 79 LEU A CA 1
ATOM 628 C C . LEU A 1 79 ? 9.444 -12.427 -14.614 1.00 93.44 79 LEU A C 1
ATOM 630 O O . LEU A 1 79 ? 9.181 -13.190 -15.546 1.00 93.44 79 LEU A O 1
ATOM 634 N N . SER A 1 80 ? 8.973 -12.607 -13.380 1.00 91.88 80 SER A N 1
ATOM 635 C CA . SER A 1 80 ? 7.921 -13.579 -13.084 1.00 91.88 80 SER A CA 1
ATOM 636 C C . SER A 1 80 ? 6.587 -13.157 -13.715 1.00 91.88 80 SER A C 1
ATOM 638 O O . SER A 1 80 ? 6.367 -11.978 -14.000 1.00 91.88 80 SER A O 1
ATOM 640 N N . TYR A 1 81 ? 5.666 -14.108 -13.876 1.00 91.25 81 TYR A N 1
ATOM 641 C CA . TYR A 1 81 ? 4.315 -13.853 -14.388 1.00 91.25 81 TYR A CA 1
ATOM 642 C C . TYR A 1 81 ? 3.581 -12.730 -13.631 1.00 91.25 81 TYR A C 1
ATOM 644 O O . TYR A 1 81 ? 3.081 -11.785 -14.242 1.00 91.25 81 TYR A O 1
ATOM 652 N N . ASP A 1 82 ? 3.553 -12.795 -12.295 1.00 91.75 82 ASP A N 1
ATOM 653 C CA . ASP A 1 82 ? 2.836 -11.813 -11.473 1.00 91.75 82 ASP A CA 1
ATOM 654 C C . ASP A 1 82 ? 3.491 -10.417 -11.543 1.00 91.75 82 ASP A C 1
ATOM 656 O O . ASP A 1 82 ? 2.790 -9.401 -11.563 1.00 91.75 82 ASP A O 1
ATOM 660 N N . THR A 1 83 ? 4.826 -10.355 -11.623 1.00 94.56 83 THR A N 1
ATOM 661 C CA . THR A 1 83 ? 5.573 -9.096 -11.791 1.00 94.56 83 THR A CA 1
ATOM 662 C C . THR A 1 83 ? 5.314 -8.481 -13.168 1.00 94.56 83 THR A C 1
ATOM 664 O O . THR A 1 83 ? 5.067 -7.280 -13.278 1.00 94.56 83 THR A O 1
ATOM 667 N N . ALA A 1 84 ? 5.295 -9.302 -14.224 1.00 94.56 84 ALA A N 1
ATOM 668 C CA . ALA A 1 84 ? 4.970 -8.856 -15.575 1.00 94.56 84 ALA A CA 1
ATOM 669 C C . ALA A 1 84 ? 3.552 -8.276 -15.652 1.00 94.56 84 ALA A C 1
ATOM 671 O O . ALA A 1 84 ? 3.372 -7.194 -16.209 1.00 94.56 84 ALA A O 1
ATOM 672 N N . ILE A 1 85 ? 2.562 -8.926 -15.024 1.00 93.38 85 ILE A N 1
ATOM 673 C CA . ILE A 1 85 ? 1.202 -8.376 -14.904 1.00 93.38 85 ILE A CA 1
ATOM 674 C C . ILE A 1 85 ? 1.231 -7.001 -14.240 1.00 93.38 85 ILE A C 1
ATOM 676 O O . ILE A 1 85 ? 0.627 -6.066 -14.766 1.00 93.38 85 ILE A O 1
ATOM 680 N N . ALA A 1 86 ? 1.914 -6.867 -13.100 1.00 95.75 86 ALA A N 1
ATOM 681 C CA . ALA A 1 86 ? 1.962 -5.611 -12.360 1.00 95.75 86 ALA A CA 1
ATOM 682 C C . ALA A 1 86 ? 2.540 -4.472 -13.214 1.00 95.75 86 ALA A C 1
ATOM 684 O O . ALA A 1 86 ? 1.925 -3.410 -13.334 1.00 95.75 86 ALA A O 1
ATOM 685 N N . ILE A 1 87 ? 3.667 -4.731 -13.883 1.00 96.38 87 ILE A N 1
ATOM 686 C CA . ILE A 1 87 ? 4.341 -3.770 -14.761 1.00 96.38 87 ILE A CA 1
ATOM 687 C C . ILE A 1 87 ? 3.459 -3.401 -15.959 1.00 96.38 87 ILE A C 1
ATOM 689 O O . ILE A 1 87 ? 3.306 -2.217 -16.255 1.00 96.38 87 ILE A O 1
ATOM 693 N N . ILE A 1 88 ? 2.833 -4.371 -16.634 1.00 94.25 88 ILE A N 1
ATOM 694 C CA . ILE A 1 88 ? 1.965 -4.101 -17.792 1.00 94.25 88 ILE A CA 1
ATOM 695 C C . ILE A 1 88 ? 0.732 -3.300 -17.363 1.00 94.25 88 ILE A C 1
ATOM 697 O O . ILE A 1 88 ? 0.424 -2.293 -18.002 1.00 94.25 88 ILE A O 1
ATOM 701 N N . LYS A 1 89 ? 0.067 -3.686 -16.260 1.00 93.25 89 LYS A N 1
ATOM 702 C CA . LYS A 1 89 ? -1.076 -2.947 -15.694 1.00 93.25 89 LYS A CA 1
ATOM 703 C C . LYS A 1 89 ? -0.696 -1.502 -15.373 1.00 93.25 89 LYS A C 1
ATOM 705 O O . LYS A 1 89 ? -1.502 -0.609 -15.615 1.00 93.25 89 LYS A O 1
ATOM 710 N N . THR A 1 90 ? 0.511 -1.249 -14.860 1.00 94.81 90 THR A N 1
ATOM 711 C CA . THR A 1 90 ? 1.008 0.114 -14.618 1.00 94.81 90 THR A CA 1
ATOM 712 C C . THR A 1 90 ? 1.302 0.864 -15.914 1.00 94.81 90 THR A C 1
ATOM 714 O O . THR A 1 90 ? 0.804 1.967 -16.102 1.00 94.81 90 THR A O 1
ATOM 717 N N . LEU A 1 91 ? 2.116 0.307 -16.808 1.00 92.94 91 LEU A N 1
ATOM 718 C CA . LEU A 1 91 ? 2.633 1.051 -17.955 1.00 92.94 91 LEU A CA 1
ATOM 719 C C . LEU A 1 91 ? 1.548 1.351 -18.990 1.00 92.94 91 LEU A C 1
ATOM 721 O O . LEU A 1 91 ? 1.520 2.459 -19.519 1.00 92.94 91 LEU A O 1
ATOM 725 N N . ILE A 1 92 ? 0.627 0.415 -19.257 1.00 90.50 92 ILE A N 1
ATOM 726 C CA . ILE A 1 92 ? -0.374 0.551 -20.335 1.00 90.50 92 ILE A CA 1
ATOM 727 C C . ILE A 1 92 ? -1.326 1.736 -20.118 1.00 90.50 92 ILE A C 1
ATOM 729 O O . ILE A 1 92 ? -1.994 2.191 -21.040 1.00 90.50 92 ILE A O 1
ATOM 733 N N . GLN A 1 93 ? -1.390 2.221 -18.878 1.00 89.56 93 GLN A N 1
ATOM 734 C CA . GLN A 1 93 ? -2.159 3.384 -18.459 1.00 89.56 93 GLN A CA 1
ATOM 735 C C . GLN A 1 93 ? -1.527 4.712 -18.901 1.00 89.56 93 GLN A C 1
ATOM 737 O O . GLN A 1 93 ? -2.232 5.707 -19.040 1.00 89.56 93 GLN A O 1
ATOM 742 N N . ILE A 1 94 ? -0.208 4.749 -19.106 1.00 88.94 94 ILE A N 1
ATOM 743 C CA . ILE A 1 94 ? 0.538 5.973 -19.439 1.00 88.94 94 ILE A CA 1
ATOM 744 C C . ILE A 1 94 ? 1.318 5.872 -20.757 1.00 88.94 94 ILE A C 1
ATOM 746 O O . ILE A 1 94 ? 1.822 6.885 -21.238 1.00 88.94 94 ILE A O 1
ATOM 750 N N . VAL A 1 95 ? 1.407 4.684 -21.366 1.00 88.31 95 VAL A N 1
ATOM 751 C CA . VAL A 1 95 ? 2.050 4.474 -22.672 1.00 88.31 95 VAL A CA 1
ATOM 752 C C . VAL A 1 95 ? 1.068 3.919 -23.699 1.00 88.31 95 VAL A C 1
ATOM 754 O O . VAL A 1 95 ? 0.198 3.114 -23.381 1.00 88.31 95 VAL A O 1
ATOM 757 N N . ARG A 1 96 ? 1.249 4.297 -24.971 1.00 85.94 96 ARG A N 1
ATOM 758 C CA . ARG A 1 96 ? 0.398 3.818 -26.077 1.00 85.94 96 ARG A CA 1
ATOM 759 C C . ARG A 1 96 ? 0.591 2.337 -26.387 1.00 85.94 96 ARG A C 1
ATOM 761 O O . ARG A 1 96 ? -0.349 1.663 -26.804 1.00 85.94 96 ARG A O 1
ATOM 768 N N . SER A 1 97 ? 1.814 1.834 -26.234 1.00 89.31 97 SER A N 1
ATOM 769 C CA . SER A 1 97 ? 2.128 0.449 -26.567 1.00 89.31 97 SER A CA 1
ATOM 770 C C . SER A 1 97 ? 3.240 -0.135 -25.714 1.00 89.31 97 SER A C 1
ATOM 772 O O . SER A 1 97 ? 4.167 0.576 -25.336 1.00 89.31 97 SER A O 1
ATOM 774 N N . ILE A 1 98 ? 3.170 -1.444 -25.494 1.00 92.19 98 ILE A N 1
ATOM 775 C CA . ILE A 1 98 ? 4.149 -2.245 -24.762 1.00 92.19 98 ILE A CA 1
ATOM 776 C C . ILE A 1 98 ? 4.464 -3.482 -25.595 1.00 92.19 98 ILE A C 1
ATOM 778 O O . ILE A 1 98 ? 3.565 -4.147 -26.098 1.00 92.19 98 ILE A O 1
ATOM 782 N N . THR A 1 99 ? 5.742 -3.807 -25.728 1.00 92.44 99 THR A N 1
ATOM 783 C CA . THR A 1 99 ? 6.187 -5.095 -26.255 1.00 92.44 99 THR A CA 1
ATOM 784 C C . THR A 1 99 ? 6.363 -6.072 -25.100 1.00 92.44 99 THR A C 1
ATOM 786 O O . THR A 1 99 ? 7.125 -5.798 -24.174 1.00 92.44 99 THR A O 1
ATOM 789 N N . LEU A 1 100 ? 5.682 -7.210 -25.179 1.00 91.81 100 LEU A N 1
ATOM 790 C CA . LEU A 1 100 ? 5.852 -8.349 -24.285 1.00 91.81 100 LEU A CA 1
ATOM 791 C C . LEU A 1 100 ? 6.592 -9.460 -25.030 1.00 91.81 100 LEU A C 1
ATOM 793 O O . LEU A 1 100 ? 6.215 -9.800 -26.152 1.00 91.81 100 LEU A O 1
ATOM 797 N N . ARG A 1 101 ? 7.620 -10.034 -24.406 1.00 91.31 101 ARG A N 1
ATOM 798 C CA . ARG A 1 101 ? 8.328 -11.216 -24.911 1.00 91.31 101 ARG A CA 1
ATOM 799 C C . ARG A 1 101 ? 8.366 -12.294 -23.836 1.00 91.31 101 ARG A C 1
ATOM 801 O O . ARG A 1 101 ? 8.708 -11.985 -22.697 1.00 91.31 101 ARG A O 1
ATOM 808 N N . ALA A 1 102 ? 8.038 -13.528 -24.201 1.00 88.25 102 ALA A N 1
ATOM 809 C CA . ALA A 1 102 ? 8.223 -14.694 -23.340 1.00 88.25 102 ALA A CA 1
ATOM 810 C C . ALA A 1 102 ? 9.564 -15.366 -23.658 1.00 88.25 102 ALA A C 1
ATOM 812 O O . ALA A 1 102 ? 9.970 -15.429 -24.818 1.00 88.25 102 ALA A O 1
ATOM 813 N N . LYS A 1 103 ? 10.255 -15.841 -22.624 1.00 86.56 103 LYS A N 1
ATOM 814 C CA . LYS A 1 103 ? 11.526 -16.562 -22.720 1.00 86.56 103 LYS A CA 1
ATOM 815 C C . LYS A 1 103 ? 11.490 -17.793 -21.837 1.00 86.56 103 LYS A C 1
ATOM 817 O O . LYS A 1 103 ? 11.100 -17.694 -20.673 1.00 86.56 103 LYS A O 1
ATOM 822 N N . ILE A 1 104 ? 11.946 -18.923 -22.355 1.00 84.31 104 ILE A N 1
ATOM 823 C CA . ILE A 1 104 ? 12.111 -20.139 -21.561 1.00 84.31 104 ILE A CA 1
ATOM 824 C C . ILE A 1 104 ? 13.491 -20.094 -20.895 1.00 84.31 104 ILE A C 1
ATOM 826 O O . ILE A 1 104 ? 14.526 -20.074 -21.553 1.00 84.31 104 ILE A O 1
ATOM 830 N N . GLY A 1 105 ? 13.505 -20.015 -19.566 1.00 80.44 105 GLY A N 1
ATOM 831 C CA . GLY A 1 105 ? 14.714 -20.092 -18.751 1.00 80.44 105 GLY A CA 1
ATOM 832 C C . GLY A 1 105 ? 15.029 -21.519 -18.297 1.00 80.44 105 GLY A C 1
ATOM 833 O O . GLY A 1 105 ? 14.328 -22.477 -18.625 1.00 80.44 105 GLY A O 1
ATOM 834 N N . LYS A 1 106 ? 16.086 -21.661 -17.486 1.00 78.19 106 LYS A N 1
ATOM 835 C CA . LYS A 1 106 ? 16.506 -22.958 -16.928 1.00 78.19 106 LYS A CA 1
ATOM 836 C C . LYS A 1 106 ? 15.350 -23.647 -16.184 1.00 78.19 106 LYS A C 1
ATOM 838 O O . LYS A 1 106 ? 14.640 -23.012 -15.402 1.00 78.19 106 LYS A O 1
ATOM 843 N N . GLY A 1 107 ? 15.188 -24.951 -16.419 1.00 80.31 107 GLY A N 1
ATOM 844 C CA . GLY A 1 107 ? 14.126 -25.765 -15.815 1.00 80.31 107 GLY A CA 1
ATOM 845 C C . GLY A 1 107 ? 12.730 -25.504 -16.391 1.00 80.31 107 GLY A C 1
ATOM 846 O O . GLY A 1 107 ? 11.754 -25.591 -15.651 1.00 80.31 107 GLY A O 1
ATOM 847 N N . ASN A 1 108 ? 12.636 -25.126 -17.673 1.00 80.31 108 ASN A N 1
ATOM 848 C CA . ASN A 1 108 ? 11.385 -24.831 -18.388 1.00 80.31 108 ASN A CA 1
ATOM 849 C C . ASN A 1 108 ? 10.514 -23.748 -17.726 1.00 80.31 108 ASN A C 1
ATOM 851 O O . ASN A 1 108 ? 9.305 -23.676 -17.946 1.00 80.31 108 ASN A O 1
ATOM 855 N N . ARG A 1 109 ? 11.120 -22.878 -16.910 1.00 85.25 109 ARG A N 1
ATOM 856 C CA . ARG A 1 109 ? 10.418 -21.744 -16.304 1.00 85.25 109 ARG A CA 1
ATOM 857 C C . ARG A 1 109 ? 10.286 -20.621 -17.319 1.00 85.25 109 ARG A C 1
ATOM 859 O O . ARG A 1 109 ? 11.277 -20.204 -17.909 1.00 85.25 109 ARG A O 1
ATOM 866 N N . ILE A 1 110 ? 9.075 -20.103 -17.478 1.00 86.31 110 ILE A N 1
ATOM 867 C CA . ILE A 1 110 ? 8.805 -18.983 -18.380 1.00 86.31 110 ILE A CA 1
ATOM 868 C C . ILE A 1 110 ? 9.080 -17.667 -17.654 1.00 86.31 110 ILE A C 1
ATOM 870 O O . ILE A 1 110 ? 8.556 -17.417 -16.565 1.00 86.31 110 ILE A O 1
ATOM 874 N N . TYR A 1 111 ? 9.879 -16.821 -18.292 1.00 90.94 111 TYR A N 1
ATOM 875 C CA . TYR A 1 111 ? 10.171 -15.458 -17.880 1.00 90.94 111 TYR A CA 1
ATOM 876 C C . TYR A 1 111 ? 9.680 -14.466 -18.925 1.00 90.94 111 TYR A C 1
ATOM 878 O O . TYR A 1 111 ? 9.562 -14.781 -20.110 1.00 90.94 111 TYR A O 1
ATOM 886 N N . TYR A 1 112 ? 9.427 -13.243 -18.479 1.00 92.12 112 TYR A N 1
ATOM 887 C CA . TYR A 1 112 ? 8.860 -12.198 -19.315 1.00 92.12 112 TYR A CA 1
ATOM 888 C C . TYR A 1 112 ? 9.783 -10.991 -19.406 1.00 92.12 112 TYR A C 1
ATOM 890 O O . TYR A 1 112 ? 10.298 -10.507 -18.399 1.00 92.12 112 TYR A O 1
ATOM 898 N N . ASP A 1 113 ? 9.920 -10.455 -20.613 1.00 94.38 113 ASP A N 1
ATOM 899 C CA . ASP A 1 113 ? 10.486 -9.133 -20.836 1.00 94.38 113 ASP A CA 1
ATOM 900 C C . ASP A 1 113 ? 9.365 -8.171 -21.237 1.00 94.38 113 ASP A C 1
ATOM 902 O O . ASP A 1 113 ? 8.603 -8.430 -22.173 1.00 94.38 113 ASP A O 1
ATOM 906 N N . VAL A 1 114 ? 9.288 -7.037 -20.545 1.00 95.19 114 VAL A N 1
ATOM 907 C CA . VAL A 1 114 ? 8.332 -5.960 -20.808 1.00 95.19 114 VAL A CA 1
ATOM 908 C C . VAL A 1 114 ? 9.107 -4.728 -21.254 1.00 95.19 114 VAL A C 1
ATOM 910 O O . VAL A 1 114 ? 9.937 -4.198 -20.516 1.00 95.19 114 VAL A O 1
ATOM 913 N N . ILE A 1 115 ? 8.856 -4.274 -22.481 1.00 94.12 115 ILE A N 1
ATOM 914 C CA . ILE A 1 115 ? 9.623 -3.205 -23.123 1.00 94.12 115 ILE A CA 1
ATOM 915 C C . ILE A 1 115 ? 8.668 -2.134 -23.635 1.00 94.12 115 ILE A C 1
ATOM 917 O O . ILE A 1 115 ? 7.765 -2.416 -24.423 1.00 94.12 115 ILE A O 1
ATOM 921 N N . VAL A 1 116 ? 8.903 -0.883 -23.246 1.00 91.19 116 VAL A N 1
ATOM 922 C CA . VAL A 1 116 ? 8.244 0.265 -23.870 1.00 91.19 116 VAL A CA 1
ATOM 923 C C . VAL A 1 116 ? 9.075 0.703 -25.080 1.00 91.19 116 VAL A C 1
ATOM 925 O O . VAL A 1 116 ? 10.225 1.124 -24.903 1.00 91.19 116 VAL A O 1
ATOM 928 N N . PRO A 1 117 ? 8.545 0.588 -26.313 1.00 80.56 117 PRO A N 1
ATOM 929 C CA . PRO A 1 117 ? 9.277 0.957 -27.515 1.00 80.56 117 PRO A CA 1
ATOM 930 C C . PRO A 1 117 ? 9.532 2.468 -27.565 1.00 80.56 117 PRO A C 1
ATOM 932 O O . PRO A 1 117 ? 8.691 3.279 -27.178 1.00 80.56 117 PRO A O 1
ATOM 935 N N . SER A 1 118 ? 10.696 2.849 -28.092 1.00 73.44 118 SER A N 1
ATOM 936 C CA . SER A 1 118 ? 11.088 4.249 -28.269 1.00 73.44 118 SER A CA 1
ATOM 937 C C . SER A 1 118 ? 10.352 4.875 -29.460 1.00 73.44 118 SER A C 1
ATOM 939 O O . SER A 1 118 ? 10.902 5.010 -30.548 1.00 73.44 118 SER A O 1
ATOM 941 N N . THR A 1 119 ? 9.087 5.245 -29.267 1.00 73.56 119 THR A N 1
ATOM 942 C CA . THR A 1 119 ? 8.290 5.997 -30.254 1.00 73.56 119 THR A CA 1
ATOM 943 C C . THR A 1 119 ? 8.372 7.506 -30.003 1.00 73.56 119 THR A C 1
ATOM 945 O O . THR A 1 119 ? 8.552 7.916 -28.858 1.00 73.56 119 THR A O 1
ATOM 948 N N . ARG A 1 120 ? 8.159 8.356 -31.025 1.00 68.44 120 ARG A N 1
ATOM 949 C CA . ARG A 1 120 ? 8.183 9.833 -30.876 1.00 68.44 120 ARG A CA 1
ATOM 950 C C . ARG A 1 120 ? 7.303 10.337 -29.720 1.00 68.44 120 ARG A C 1
ATOM 952 O O . ARG A 1 120 ? 7.771 11.104 -28.892 1.00 68.44 120 ARG A O 1
ATOM 959 N N . CYS A 1 121 ? 6.084 9.810 -29.589 1.00 64.44 121 CYS A N 1
ATOM 960 C CA . CYS A 1 121 ? 5.134 10.157 -28.521 1.00 64.44 121 CYS A CA 1
ATOM 961 C C . CYS A 1 121 ? 5.527 9.680 -27.107 1.00 64.44 121 CYS A C 1
ATOM 963 O O . CYS A 1 121 ? 4.876 10.047 -26.136 1.00 64.44 121 CYS A O 1
ATOM 965 N N . PHE A 1 122 ? 6.576 8.865 -26.974 1.00 75.19 122 PHE A N 1
ATOM 966 C CA . PHE A 1 122 ? 7.101 8.398 -25.689 1.00 75.19 122 PHE A CA 1
ATOM 967 C C . PHE A 1 122 ? 8.320 9.213 -25.222 1.00 75.19 122 PHE A C 1
ATOM 969 O O . PHE A 1 122 ? 8.731 9.109 -24.065 1.00 75.19 122 PHE A O 1
ATOM 976 N N . LYS A 1 123 ? 8.894 10.050 -26.099 1.00 81.19 123 LYS A N 1
ATOM 977 C CA . LYS A 1 123 ? 10.105 10.825 -25.807 1.00 81.19 123 LYS A CA 1
ATOM 978 C C . LYS A 1 123 ? 9.906 11.759 -24.609 1.00 81.19 123 LYS A C 1
ATOM 980 O O . LYS A 1 123 ? 10.761 11.767 -23.725 1.00 81.19 123 LYS A O 1
ATOM 985 N N . ASP A 1 124 ? 8.769 12.447 -24.539 1.00 83.50 124 ASP A N 1
ATOM 986 C CA . ASP A 1 124 ? 8.483 13.437 -23.492 1.00 83.50 124 ASP A CA 1
ATOM 987 C C . ASP A 1 124 ? 8.247 12.781 -22.129 1.00 83.50 124 ASP A C 1
ATOM 989 O O . ASP A 1 124 ? 8.832 13.183 -21.122 1.00 83.50 124 ASP A O 1
ATOM 993 N N . LEU A 1 125 ? 7.452 11.704 -22.095 1.00 84.19 125 LEU A N 1
ATOM 994 C CA . LEU A 1 125 ? 7.234 10.925 -20.875 1.00 84.19 125 LEU A CA 1
ATOM 995 C C . LEU A 1 125 ? 8.551 10.333 -20.360 1.00 84.19 125 LEU A C 1
ATOM 997 O O . LEU A 1 125 ? 8.838 10.415 -19.166 1.00 84.19 125 LEU A O 1
ATOM 1001 N N . ARG A 1 126 ? 9.374 9.773 -21.255 1.00 87.81 126 ARG A N 1
ATOM 1002 C CA . ARG A 1 126 ? 10.696 9.247 -20.900 1.00 87.81 126 ARG A CA 1
ATOM 1003 C C . ARG A 1 126 ? 11.587 10.343 -20.327 1.00 87.81 126 ARG A C 1
ATOM 1005 O O . ARG A 1 126 ? 12.179 10.128 -19.275 1.00 87.81 126 ARG A O 1
ATOM 1012 N N . TYR A 1 127 ? 11.667 11.502 -20.981 1.00 89.06 127 TYR A N 1
ATOM 1013 C CA . TYR A 1 127 ? 12.453 12.636 -20.492 1.00 89.06 127 TYR A CA 1
ATOM 1014 C C . TYR A 1 127 ? 12.003 13.060 -19.091 1.00 89.06 127 TYR A C 1
ATOM 1016 O O . TYR A 1 127 ? 12.830 13.209 -18.192 1.00 89.06 127 TYR A O 1
ATOM 1024 N N . ARG A 1 128 ? 10.687 13.151 -18.866 1.00 89.12 128 ARG A N 1
ATOM 1025 C CA . ARG A 1 128 ? 10.116 13.453 -17.551 1.00 89.12 128 ARG A CA 1
ATOM 1026 C C . ARG A 1 128 ? 10.498 12.406 -16.502 1.00 89.12 128 ARG A C 1
ATOM 1028 O O . ARG A 1 128 ? 10.939 12.783 -15.421 1.00 89.12 128 ARG A O 1
ATOM 1035 N N . ILE A 1 129 ? 10.366 11.113 -16.806 1.00 92.12 129 ILE A N 1
ATOM 1036 C CA . ILE A 1 129 ? 10.745 10.021 -15.892 1.00 92.12 129 ILE A CA 1
ATOM 1037 C C . ILE A 1 129 ? 12.242 10.078 -15.565 1.00 92.12 129 ILE A C 1
ATOM 1039 O O . ILE A 1 129 ? 12.608 10.013 -14.395 1.00 92.12 129 ILE A O 1
ATOM 1043 N N . VAL A 1 130 ? 13.106 10.243 -16.570 1.00 92.31 130 VAL A N 1
ATOM 1044 C CA . VAL A 1 130 ? 14.564 10.329 -16.379 1.00 92.31 130 VAL A CA 1
ATOM 1045 C C . VAL A 1 130 ? 14.933 11.551 -15.539 1.00 92.31 130 VAL A C 1
ATOM 1047 O O . VAL A 1 130 ? 15.700 11.420 -14.589 1.00 92.31 130 VAL A O 1
ATOM 1050 N N . SER A 1 131 ? 14.338 12.715 -15.816 1.00 92.94 131 SER A N 1
ATOM 1051 C CA . SER A 1 131 ? 14.538 13.928 -15.015 1.00 92.94 131 SER A CA 1
ATOM 1052 C C . SER A 1 131 ? 14.152 13.710 -13.549 1.00 92.94 131 SER A C 1
ATOM 1054 O O . SER A 1 131 ? 14.896 14.097 -12.651 1.00 92.94 131 SER A O 1
ATOM 1056 N N . LEU A 1 132 ? 13.024 13.041 -13.287 1.00 93.94 132 LEU A N 1
ATOM 1057 C CA . LEU A 1 132 ? 12.591 12.723 -11.925 1.00 93.94 132 LEU A CA 1
ATOM 1058 C C . LEU A 1 132 ? 13.517 11.715 -11.233 1.00 93.94 132 LEU A C 1
ATOM 1060 O O . LEU A 1 132 ? 13.809 11.897 -10.057 1.00 93.94 132 LEU A O 1
ATOM 1064 N N . LEU A 1 133 ? 14.016 10.697 -11.942 1.00 94.81 133 LEU A N 1
ATOM 1065 C CA . LEU A 1 133 ? 14.991 9.743 -11.399 1.00 94.81 133 LEU A CA 1
ATOM 1066 C C . LEU A 1 133 ? 16.308 10.429 -11.018 1.00 94.81 133 LEU A C 1
ATOM 1068 O O . LEU A 1 133 ? 16.834 10.167 -9.943 1.00 94.81 133 LEU A O 1
ATOM 1072 N N . ILE A 1 134 ? 16.808 11.335 -11.864 1.00 93.81 134 ILE A N 1
ATOM 1073 C CA . ILE A 1 134 ? 18.008 12.129 -11.566 1.00 93.81 134 ILE A CA 1
ATOM 1074 C C . ILE A 1 134 ? 17.763 13.024 -10.348 1.00 93.81 134 ILE A C 1
ATOM 1076 O O . ILE A 1 134 ? 18.591 13.067 -9.449 1.00 93.81 134 ILE A O 1
ATOM 1080 N N . LYS A 1 135 ? 16.611 13.701 -10.271 1.00 95.12 135 LYS A N 1
ATOM 1081 C CA . LYS A 1 135 ? 16.290 14.556 -9.119 1.00 95.12 135 LYS A CA 1
ATOM 1082 C C . LYS A 1 135 ? 16.093 13.765 -7.825 1.00 95.12 135 LYS A C 1
ATOM 1084 O O . LYS A 1 135 ? 16.467 14.262 -6.773 1.00 95.12 135 LYS A O 1
ATOM 1089 N N . LEU A 1 136 ? 15.535 12.554 -7.881 1.00 95.25 136 LEU A N 1
ATOM 1090 C CA . LEU A 1 136 ? 15.456 11.658 -6.720 1.00 95.25 136 LEU A CA 1
ATOM 1091 C C . LEU A 1 136 ? 16.838 11.219 -6.227 1.00 95.25 136 LEU A C 1
ATOM 1093 O O . LEU A 1 136 ? 17.011 10.964 -5.040 1.00 95.25 136 LEU A O 1
ATOM 1097 N N . ASP A 1 137 ? 17.802 11.118 -7.135 1.00 93.25 137 ASP A N 1
ATOM 1098 C CA . ASP A 1 137 ? 19.180 10.772 -6.813 1.00 93.25 137 ASP A CA 1
ATOM 1099 C C . ASP A 1 137 ? 19.954 11.954 -6.212 1.00 93.25 137 ASP A C 1
ATOM 1101 O O . ASP A 1 137 ? 20.724 11.766 -5.276 1.00 93.25 137 ASP A O 1
ATOM 1105 N N . THR A 1 138 ? 19.724 13.177 -6.702 1.00 94.50 138 THR A N 1
ATOM 1106 C CA . THR A 1 138 ? 20.487 14.367 -6.283 1.00 94.50 138 THR A CA 1
ATOM 1107 C C . THR A 1 138 ? 19.819 15.196 -5.187 1.00 94.50 138 THR A C 1
ATOM 1109 O O . THR A 1 138 ? 20.502 15.755 -4.337 1.00 94.50 138 THR A O 1
ATOM 1112 N N . THR A 1 139 ? 18.489 15.310 -5.195 1.00 95.81 139 THR A N 1
ATOM 1113 C CA . THR A 1 139 ? 17.701 16.184 -4.299 1.00 95.81 139 THR A CA 1
ATOM 1114 C C . THR A 1 139 ? 16.418 15.493 -3.796 1.00 95.81 139 THR A C 1
ATOM 1116 O O . THR A 1 139 ? 15.313 16.024 -3.961 1.00 95.81 139 THR A O 1
ATOM 1119 N N . PRO A 1 140 ? 16.526 14.304 -3.165 1.00 95.38 140 PRO A N 1
ATOM 1120 C CA . PRO A 1 140 ? 15.379 13.467 -2.800 1.00 95.38 140 PRO A CA 1
ATOM 1121 C C . PRO A 1 140 ? 14.340 14.198 -1.944 1.00 95.38 140 PRO A C 1
ATOM 1123 O O . PRO A 1 140 ? 13.159 14.179 -2.285 1.00 95.38 140 PRO A O 1
ATOM 1126 N N . ASP A 1 141 ? 14.756 14.898 -0.886 1.00 94.44 141 ASP A N 1
ATOM 1127 C CA . ASP A 1 141 ? 13.831 15.573 0.036 1.00 94.44 141 ASP A CA 1
ATOM 1128 C C . ASP A 1 141 ? 13.005 16.672 -0.660 1.00 94.44 141 ASP A C 1
ATOM 1130 O O . ASP A 1 141 ? 11.801 16.806 -0.418 1.00 94.44 141 ASP A O 1
ATOM 1134 N N . ASN A 1 142 ? 13.606 17.419 -1.593 1.00 95.94 142 ASN A N 1
ATOM 1135 C CA . ASN A 1 142 ? 12.910 18.454 -2.366 1.00 95.94 142 ASN A CA 1
ATOM 1136 C C . ASN A 1 142 ? 11.878 17.845 -3.329 1.00 95.94 142 ASN A C 1
ATOM 1138 O O . ASN A 1 142 ? 10.787 18.379 -3.512 1.00 95.94 142 ASN A O 1
ATOM 1142 N N . VAL A 1 143 ? 12.198 16.701 -3.936 1.00 97.00 143 VAL A N 1
ATOM 1143 C CA . VAL A 1 143 ? 11.259 15.996 -4.815 1.00 97.00 143 VAL A CA 1
ATOM 1144 C C . VAL A 1 143 ? 10.105 15.409 -4.010 1.00 97.00 143 VAL A C 1
ATOM 1146 O O . VAL A 1 143 ? 8.945 15.639 -4.349 1.00 97.00 143 VAL A O 1
ATOM 1149 N N . LEU A 1 144 ? 10.417 14.668 -2.944 1.00 98.00 144 LEU A N 1
ATOM 1150 C CA . LEU A 1 144 ? 9.443 13.908 -2.162 1.00 98.00 144 LEU A CA 1
ATOM 1151 C C . LEU A 1 144 ? 8.500 14.811 -1.354 1.00 98.00 144 LEU A C 1
ATOM 1153 O O . LEU A 1 144 ? 7.318 14.496 -1.232 1.00 98.00 144 LEU A O 1
ATOM 1157 N N . SER A 1 145 ? 8.974 15.963 -0.868 1.00 97.19 145 SER A N 1
ATOM 1158 C CA . SER A 1 145 ? 8.148 16.945 -0.140 1.00 97.19 145 SER A CA 1
ATOM 1159 C C . SER A 1 145 ? 7.016 17.554 -0.967 1.00 97.19 145 SER A C 1
ATOM 1161 O O . SER A 1 145 ? 6.000 17.950 -0.398 1.00 97.19 145 SER A O 1
ATOM 1163 N N . ARG A 1 146 ? 7.148 17.579 -2.298 1.00 96.25 146 ARG A N 1
ATOM 1164 C CA . ARG A 1 146 ? 6.138 18.117 -3.224 1.00 96.25 146 ARG A CA 1
ATOM 1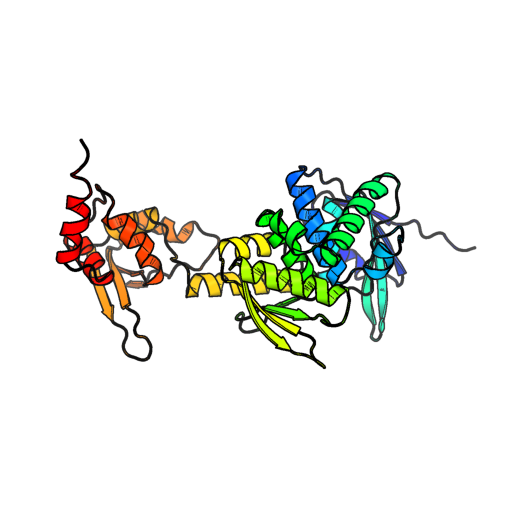165 C C . ARG A 1 146 ? 5.073 17.096 -3.628 1.00 96.25 146 ARG A C 1
ATOM 1167 O O . ARG A 1 146 ? 4.162 17.438 -4.384 1.00 96.25 146 ARG A O 1
ATOM 1174 N N . LEU A 1 147 ? 5.207 15.840 -3.200 1.00 97.56 147 LEU A N 1
ATOM 1175 C CA . LEU A 1 147 ? 4.314 14.763 -3.613 1.00 97.56 147 LEU A CA 1
ATOM 1176 C C . LEU A 1 147 ? 3.086 14.671 -2.715 1.00 97.56 147 LEU A C 1
ATOM 1178 O O . LEU A 1 147 ? 3.177 14.686 -1.487 1.00 97.56 147 LEU A O 1
ATOM 1182 N N . LYS A 1 148 ? 1.920 14.505 -3.344 1.00 97.12 148 LYS A N 1
ATOM 1183 C CA . LYS A 1 148 ? 0.680 14.178 -2.636 1.00 97.12 148 LYS A CA 1
ATOM 1184 C C . LYS A 1 148 ? 0.763 12.761 -2.058 1.00 97.12 148 LYS A C 1
ATOM 1186 O O . LYS A 1 148 ? 1.483 11.898 -2.557 1.00 97.12 148 LYS A O 1
ATOM 1191 N N . MET A 1 149 ? -0.068 12.480 -1.054 1.00 97.75 149 MET A N 1
ATOM 1192 C CA . MET A 1 149 ? -0.147 11.158 -0.417 1.00 97.75 149 MET A CA 1
ATOM 1193 C C . MET A 1 149 ? -0.390 10.018 -1.424 1.00 97.75 149 MET A C 1
ATOM 1195 O O . MET A 1 149 ? 0.217 8.960 -1.291 1.00 97.75 149 MET A O 1
ATOM 1199 N N . ASP A 1 150 ? -1.244 10.220 -2.435 1.00 97.88 150 ASP A N 1
ATOM 1200 C CA . ASP A 1 150 ? -1.486 9.215 -3.483 1.00 97.88 150 ASP A CA 1
ATOM 1201 C C . ASP A 1 150 ? -0.249 8.951 -4.349 1.00 97.88 150 ASP A C 1
ATOM 1203 O O . ASP A 1 150 ? -0.001 7.809 -4.724 1.00 97.88 150 ASP A O 1
ATOM 1207 N N . GLU A 1 151 ? 0.552 9.979 -4.627 1.00 98.38 151 GLU A N 1
ATOM 1208 C CA . GLU A 1 151 ? 1.775 9.876 -5.428 1.00 98.38 151 GLU A CA 1
ATOM 1209 C C . GLU A 1 151 ? 2.877 9.138 -4.659 1.00 98.38 151 GLU A C 1
ATOM 1211 O O . GLU A 1 151 ? 3.514 8.238 -5.204 1.00 98.38 151 GLU A O 1
ATOM 1216 N N . LEU A 1 152 ? 3.041 9.448 -3.368 1.00 98.62 152 LEU A N 1
ATOM 1217 C CA . LEU A 1 152 ? 3.934 8.719 -2.460 1.00 98.62 152 LEU A CA 1
ATOM 1218 C C . LEU A 1 152 ? 3.506 7.254 -2.299 1.00 98.62 152 LEU A C 1
ATOM 1220 O O . LEU A 1 152 ? 4.339 6.348 -2.322 1.00 98.62 152 LEU A O 1
ATOM 1224 N N . ALA A 1 153 ? 2.200 7.010 -2.171 1.00 98.69 153 ALA A N 1
ATOM 1225 C CA . ALA A 1 153 ? 1.644 5.668 -2.051 1.00 98.69 153 ALA A CA 1
ATOM 1226 C C . ALA A 1 153 ? 1.857 4.851 -3.332 1.00 98.69 153 ALA A C 1
ATOM 1228 O O . ALA A 1 153 ? 2.202 3.671 -3.258 1.00 98.69 153 ALA A O 1
ATOM 1229 N N . ALA A 1 154 ? 1.688 5.480 -4.497 1.00 98.56 154 ALA A N 1
ATOM 1230 C CA . ALA A 1 154 ? 1.952 4.888 -5.800 1.00 98.56 154 ALA A CA 1
ATOM 1231 C C . ALA A 1 154 ? 3.444 4.573 -5.991 1.00 98.56 154 ALA A C 1
ATOM 1233 O O . ALA A 1 154 ? 3.773 3.465 -6.416 1.00 98.56 154 ALA A O 1
ATOM 1234 N N . LEU A 1 155 ? 4.342 5.493 -5.613 1.00 98.69 155 LEU A N 1
ATOM 1235 C CA . LEU A 1 155 ? 5.794 5.284 -5.627 1.00 98.69 155 LEU A CA 1
ATOM 1236 C C . LEU A 1 155 ? 6.195 4.067 -4.783 1.00 98.69 155 LEU A C 1
ATOM 1238 O O . LEU A 1 155 ? 6.830 3.147 -5.303 1.00 98.69 155 LEU A O 1
ATOM 1242 N N . LEU A 1 156 ? 5.765 4.018 -3.515 1.00 98.56 156 LEU A N 1
ATOM 1243 C CA . LEU A 1 156 ? 6.047 2.884 -2.629 1.00 98.56 156 LEU A CA 1
ATOM 1244 C C . LEU A 1 156 ? 5.451 1.583 -3.174 1.00 98.56 156 LEU A C 1
ATOM 1246 O O . LEU A 1 156 ? 6.123 0.555 -3.180 1.00 98.56 156 LEU A O 1
ATOM 1250 N N . ALA A 1 157 ? 4.216 1.620 -3.683 1.00 98.38 157 ALA A N 1
ATOM 1251 C CA . ALA A 1 157 ? 3.598 0.450 -4.290 1.00 98.38 157 ALA A CA 1
ATOM 1252 C C . ALA A 1 157 ? 4.430 -0.068 -5.471 1.00 98.38 157 ALA A C 1
ATOM 1254 O O . ALA A 1 157 ? 4.450 -1.270 -5.716 1.00 98.38 157 ALA A O 1
ATOM 1255 N N . GLY A 1 158 ? 5.083 0.809 -6.240 1.00 98.19 158 GLY A N 1
ATOM 1256 C CA . GLY A 1 158 ? 5.971 0.439 -7.351 1.00 98.19 158 GLY A CA 1
ATOM 1257 C C . GLY A 1 158 ? 7.175 -0.356 -6.881 1.00 98.19 158 GLY A C 1
ATOM 1258 O O . GLY A 1 158 ? 7.471 -1.406 -7.440 1.00 98.19 158 GLY A O 1
ATOM 1259 N N . ILE A 1 159 ? 7.792 0.093 -5.792 1.00 98.12 159 ILE A N 1
ATOM 1260 C CA . ILE A 1 159 ? 8.902 -0.620 -5.157 1.00 98.12 159 ILE A CA 1
ATOM 1261 C C . ILE A 1 159 ? 8.416 -1.974 -4.613 1.00 98.12 159 ILE A C 1
ATOM 1263 O O . ILE A 1 159 ? 9.042 -2.996 -4.878 1.00 98.12 159 ILE A O 1
ATOM 1267 N N . ILE A 1 160 ? 7.254 -2.011 -3.944 1.00 97.19 160 ILE A N 1
ATOM 1268 C CA . ILE A 1 160 ? 6.649 -3.254 -3.432 1.00 97.19 160 ILE A CA 1
ATOM 1269 C C . ILE A 1 160 ? 6.360 -4.250 -4.565 1.00 97.19 160 ILE A C 1
ATOM 1271 O O . ILE A 1 160 ? 6.628 -5.438 -4.418 1.00 97.19 160 ILE A O 1
ATOM 1275 N N . ASP A 1 161 ? 5.824 -3.793 -5.698 1.00 96.69 161 ASP A N 1
ATOM 1276 C CA . ASP A 1 161 ? 5.517 -4.656 -6.845 1.00 96.69 161 ASP A CA 1
ATOM 1277 C C . ASP A 1 161 ? 6.752 -5.173 -7.586 1.00 96.69 161 ASP A C 1
ATOM 1279 O O . ASP A 1 161 ? 6.583 -6.109 -8.367 1.00 96.69 161 ASP A O 1
ATOM 1283 N N . GLY A 1 162 ? 7.949 -4.641 -7.326 1.00 94.69 162 GLY A N 1
ATOM 1284 C CA . GLY A 1 162 ? 9.201 -5.225 -7.811 1.00 94.69 162 GLY A CA 1
ATOM 1285 C C . GLY A 1 162 ? 9.917 -6.045 -6.741 1.00 94.69 162 GLY A C 1
ATOM 1286 O O . GLY A 1 162 ? 9.825 -7.273 -6.748 1.00 94.69 162 GLY A O 1
ATOM 1287 N N . ASP A 1 163 ? 10.488 -5.373 -5.739 1.00 93.50 163 ASP A N 1
ATOM 1288 C CA . ASP A 1 163 ? 11.370 -5.962 -4.713 1.00 93.50 163 ASP A CA 1
ATOM 1289 C C . ASP A 1 163 ? 10.673 -6.263 -3.375 1.00 93.50 163 ASP A C 1
ATOM 1291 O O . ASP A 1 163 ? 11.308 -6.660 -2.398 1.00 93.50 163 ASP A O 1
ATOM 1295 N N . GLY A 1 164 ? 9.357 -6.053 -3.285 1.00 93.31 164 GLY A N 1
ATOM 1296 C CA . GLY A 1 164 ? 8.627 -6.207 -2.031 1.00 93.31 164 GLY A CA 1
ATOM 1297 C C . GLY A 1 164 ? 8.404 -7.659 -1.605 1.00 93.31 164 GLY A C 1
ATOM 1298 O O . GLY A 1 164 ? 8.084 -8.542 -2.404 1.00 93.31 164 GLY A O 1
ATOM 1299 N N . TYR A 1 165 ? 8.418 -7.905 -0.307 1.00 91.69 165 TYR A N 1
ATOM 1300 C CA . TYR A 1 165 ? 7.924 -9.123 0.313 1.00 91.69 165 TYR A CA 1
ATOM 1301 C C . TYR A 1 165 ? 6.949 -8.770 1.436 1.00 91.69 165 TYR A C 1
ATOM 1303 O O . TYR A 1 165 ? 7.104 -7.779 2.140 1.00 91.69 165 TYR A O 1
ATOM 1311 N N . ILE A 1 166 ? 5.897 -9.574 1.587 1.00 88.25 166 ILE A N 1
ATOM 1312 C CA . ILE A 1 166 ? 4.914 -9.415 2.664 1.00 88.25 166 ILE A CA 1
ATOM 1313 C C . ILE A 1 166 ? 4.890 -10.730 3.430 1.00 88.25 166 ILE A C 1
ATOM 1315 O O . ILE A 1 166 ? 4.533 -11.772 2.858 1.00 88.25 166 ILE A O 1
ATOM 1319 N N . GLY A 1 167 ? 5.325 -10.673 4.690 1.00 76.25 167 GLY A N 1
ATOM 1320 C CA . GLY A 1 167 ? 5.552 -11.835 5.546 1.00 76.25 167 GLY A CA 1
ATOM 1321 C C . GLY A 1 167 ? 4.291 -12.633 5.883 1.00 76.25 167 GLY A C 1
ATOM 1322 O O . GLY A 1 167 ? 3.161 -12.150 5.770 1.00 76.25 167 GLY A O 1
ATOM 1323 N N . LYS A 1 168 ? 4.503 -13.888 6.303 1.00 71.56 168 LYS A N 1
ATOM 1324 C CA . LYS A 1 168 ? 3.529 -14.715 7.032 1.00 71.56 168 LYS A CA 1
ATOM 1325 C C . LYS A 1 168 ? 4.027 -14.840 8.485 1.00 71.56 168 LYS A C 1
ATOM 1327 O O . LYS A 1 168 ? 5.181 -15.233 8.631 1.00 71.56 168 LYS A O 1
ATOM 1332 N N . PRO A 1 169 ? 3.216 -14.588 9.534 1.00 56.91 169 PRO A N 1
ATOM 1333 C CA . PRO A 1 169 ? 1.948 -13.849 9.539 1.00 56.91 169 PRO A CA 1
ATOM 1334 C C . PRO A 1 169 ? 2.171 -12.412 9.045 1.00 56.91 169 PRO A C 1
ATOM 1336 O O . PRO A 1 169 ? 3.297 -11.930 9.053 1.00 56.91 169 PRO A O 1
ATOM 1339 N N . SER A 1 170 ? 1.125 -11.748 8.555 1.00 61.88 170 SER A N 1
ATOM 1340 C CA . SER A 1 170 ? 1.185 -10.430 7.906 1.00 61.88 170 SER A CA 1
ATOM 1341 C C . SER A 1 170 ? 1.517 -9.294 8.888 1.00 61.88 170 SER A C 1
ATOM 1343 O O . SER A 1 170 ? 0.719 -8.389 9.088 1.00 61.88 170 SER A O 1
ATOM 1345 N N . THR A 1 171 ? 2.682 -9.346 9.530 1.00 69.81 171 THR A N 1
ATOM 1346 C CA . THR A 1 171 ? 3.128 -8.391 10.555 1.00 69.81 171 THR A CA 1
ATOM 1347 C C . THR A 1 171 ? 4.117 -7.373 10.008 1.00 69.81 171 THR A C 1
ATOM 1349 O O . THR A 1 171 ? 4.190 -6.256 10.518 1.00 69.81 171 THR A O 1
ATOM 1352 N N . TYR A 1 172 ? 4.840 -7.719 8.942 1.00 82.94 172 TYR A N 1
ATOM 1353 C CA . TYR A 1 172 ? 5.841 -6.851 8.338 1.00 82.94 172 TYR A CA 1
ATOM 1354 C C . TYR A 1 172 ? 5.834 -6.930 6.813 1.00 82.94 172 TYR A C 1
ATOM 1356 O O . TYR A 1 172 ? 5.389 -7.908 6.197 1.00 82.94 172 TYR A O 1
ATOM 1364 N N . ILE A 1 173 ? 6.357 -5.865 6.222 1.00 92.56 173 ILE A N 1
ATOM 1365 C CA . ILE A 1 173 ? 6.677 -5.761 4.806 1.00 92.56 173 ILE A CA 1
ATOM 1366 C C . ILE A 1 173 ? 8.176 -5.564 4.718 1.00 92.56 173 ILE A C 1
ATOM 1368 O O . ILE A 1 173 ? 8.771 -4.921 5.584 1.00 92.56 173 ILE A O 1
ATOM 1372 N N . SER A 1 174 ? 8.789 -6.124 3.691 1.00 94.31 174 SER A N 1
ATOM 1373 C CA . SER A 1 174 ? 10.186 -5.881 3.415 1.00 94.31 174 SER A CA 1
ATOM 1374 C C . SER A 1 174 ? 10.459 -5.567 1.960 1.00 94.31 174 SER A C 1
ATOM 1376 O O . SER A 1 174 ? 9.646 -5.866 1.090 1.00 94.31 174 SER A O 1
ATOM 1378 N N . ILE A 1 175 ? 11.566 -4.874 1.713 1.00 96.06 175 ILE A N 1
ATOM 1379 C CA . ILE A 1 175 ? 12.055 -4.525 0.381 1.00 96.06 175 ILE A CA 1
ATOM 1380 C C . ILE A 1 175 ? 13.534 -4.882 0.345 1.00 96.06 175 ILE A C 1
ATOM 1382 O O . ILE A 1 175 ? 14.305 -4.417 1.190 1.00 96.06 175 ILE A O 1
ATOM 1386 N N . SER A 1 176 ? 13.920 -5.688 -0.638 1.00 94.44 176 SER A N 1
ATOM 1387 C CA . SER A 1 176 ? 15.316 -6.042 -0.869 1.00 94.44 176 SER A CA 1
ATOM 1388 C C . SER A 1 176 ? 16.007 -4.971 -1.715 1.00 94.44 176 SER A C 1
ATOM 1390 O O . SER A 1 176 ? 15.566 -4.675 -2.819 1.00 94.44 176 SER A O 1
ATOM 1392 N N . PHE A 1 177 ? 17.088 -4.376 -1.214 1.00 94.81 177 PHE A N 1
ATOM 1393 C CA . PHE A 1 177 ? 17.949 -3.470 -1.972 1.00 94.81 177 PHE A CA 1
ATOM 1394 C C . PHE A 1 177 ? 19.339 -3.366 -1.338 1.00 94.81 177 PHE A C 1
ATOM 1396 O O . PHE A 1 177 ? 19.481 -3.331 -0.120 1.00 94.81 177 PHE A O 1
ATOM 1403 N N . ASN A 1 178 ? 20.381 -3.232 -2.162 1.00 93.56 178 ASN A N 1
ATOM 1404 C CA . ASN A 1 178 ? 21.731 -2.954 -1.673 1.00 93.56 178 ASN A CA 1
ATOM 1405 C C . ASN A 1 178 ? 21.919 -1.446 -1.441 1.00 93.56 178 ASN A C 1
ATOM 1407 O O . ASN A 1 178 ? 22.043 -0.688 -2.406 1.00 93.56 178 ASN A O 1
ATOM 1411 N N . MET A 1 179 ? 21.995 -1.020 -0.178 1.00 91.19 179 MET A N 1
ATOM 1412 C CA . MET A 1 179 ? 22.165 0.383 0.237 1.00 91.19 179 MET A CA 1
ATOM 1413 C C . MET A 1 179 ? 23.430 1.072 -0.311 1.00 91.19 179 MET A C 1
ATOM 1415 O O . MET A 1 179 ? 23.451 2.295 -0.423 1.00 91.19 179 MET A O 1
ATOM 1419 N N . ASN A 1 180 ? 24.461 0.320 -0.713 1.00 91.06 180 ASN A N 1
ATOM 1420 C CA . ASN A 1 180 ? 25.665 0.889 -1.331 1.00 91.06 180 ASN A CA 1
ATOM 1421 C C . ASN A 1 180 ? 25.463 1.216 -2.820 1.00 91.06 180 ASN A C 1
ATOM 1423 O O . ASN A 1 180 ? 26.184 2.041 -3.383 1.00 91.06 180 ASN A O 1
ATOM 1427 N N . SER A 1 181 ? 24.465 0.607 -3.467 1.00 92.94 181 SER A N 1
ATOM 1428 C CA . SER A 1 181 ? 24.129 0.889 -4.862 1.00 92.94 181 SER A CA 1
ATOM 1429 C C . SER A 1 181 ? 23.391 2.222 -5.006 1.00 92.94 181 SER A C 1
ATOM 1431 O O . SER A 1 181 ? 22.631 2.628 -4.128 1.00 92.94 181 SER A O 1
ATOM 1433 N N . ARG A 1 182 ? 23.541 2.880 -6.163 1.00 93.31 182 ARG A N 1
ATOM 1434 C CA . ARG A 1 182 ? 22.826 4.129 -6.480 1.00 93.31 182 ARG A CA 1
ATOM 1435 C C . ARG A 1 182 ? 21.305 3.984 -6.325 1.00 93.31 182 ARG A C 1
ATOM 1437 O O . ARG A 1 182 ? 20.676 4.815 -5.683 1.00 93.31 182 ARG A O 1
ATOM 1444 N N . LYS A 1 183 ? 20.723 2.883 -6.826 1.00 94.00 183 LYS A N 1
ATOM 1445 C CA . LYS A 1 183 ? 19.288 2.592 -6.651 1.00 94.00 183 LYS A CA 1
ATOM 1446 C C . LYS A 1 183 ? 18.911 2.431 -5.177 1.00 94.00 183 LYS A C 1
ATOM 1448 O O . LYS A 1 183 ? 17.919 3.000 -4.731 1.00 94.00 183 LYS A O 1
ATOM 1453 N N . GLY A 1 184 ? 19.707 1.671 -4.425 1.00 94.81 184 GLY A N 1
ATOM 1454 C CA . GLY A 1 184 ? 19.443 1.402 -3.016 1.00 94.81 184 GLY A CA 1
ATOM 1455 C C . GLY A 1 184 ? 19.510 2.651 -2.145 1.00 94.81 184 GLY A C 1
ATOM 1456 O O . GLY A 1 184 ? 18.678 2.798 -1.258 1.00 94.81 184 GLY A O 1
ATOM 1457 N N . LYS A 1 185 ? 20.414 3.596 -2.442 1.00 95.75 185 LYS A N 1
ATOM 1458 C CA . LYS A 1 185 ? 20.438 4.914 -1.783 1.00 95.75 185 LYS A CA 1
ATOM 1459 C C . LYS A 1 185 ? 19.125 5.675 -1.993 1.00 95.75 185 LYS A C 1
ATOM 1461 O O . LYS A 1 185 ? 18.562 6.190 -1.031 1.00 95.75 185 LYS A O 1
ATOM 1466 N N . ILE A 1 186 ? 18.595 5.686 -3.219 1.00 97.19 186 ILE A N 1
ATOM 1467 C CA . ILE A 1 186 ? 17.304 6.325 -3.528 1.00 97.19 186 ILE A CA 1
ATOM 1468 C C . ILE A 1 186 ? 16.159 5.640 -2.772 1.00 97.19 186 ILE A C 1
ATOM 1470 O O . ILE A 1 186 ? 15.350 6.323 -2.147 1.00 97.19 186 ILE A O 1
ATOM 1474 N N . ILE A 1 187 ? 16.092 4.304 -2.800 1.00 97.69 187 ILE A N 1
ATOM 1475 C CA . ILE A 1 187 ? 15.058 3.543 -2.079 1.00 97.69 187 ILE A CA 1
ATOM 1476 C C . ILE A 1 187 ? 15.131 3.837 -0.577 1.00 97.69 187 ILE A C 1
ATOM 1478 O O . ILE A 1 187 ? 14.101 4.120 0.033 1.00 97.69 187 ILE A O 1
ATOM 1482 N N . ASN A 1 188 ? 16.332 3.851 0.006 1.00 96.88 188 ASN A N 1
ATOM 1483 C CA . ASN A 1 188 ? 16.529 4.198 1.410 1.00 96.88 188 ASN A CA 1
ATOM 1484 C C . ASN A 1 188 ? 16.011 5.609 1.727 1.00 96.88 188 ASN A C 1
ATOM 1486 O O . ASN A 1 188 ? 15.239 5.773 2.665 1.00 96.88 188 ASN A O 1
ATOM 1490 N N . ASN A 1 189 ? 16.348 6.606 0.903 1.00 97.44 189 ASN A N 1
ATOM 1491 C CA . ASN A 1 189 ? 15.870 7.981 1.080 1.00 97.44 189 ASN A CA 1
ATOM 1492 C C . ASN A 1 189 ? 14.339 8.080 1.002 1.00 97.44 189 ASN A C 1
ATOM 1494 O O . ASN A 1 189 ? 13.728 8.801 1.791 1.00 97.44 189 ASN A O 1
ATOM 1498 N N . ILE A 1 190 ? 13.703 7.325 0.098 1.00 98.38 190 ILE A N 1
ATOM 1499 C CA . ILE A 1 190 ? 12.238 7.236 0.019 1.00 98.38 190 ILE A CA 1
ATOM 1500 C C . ILE A 1 190 ? 11.667 6.667 1.323 1.00 98.38 190 ILE A C 1
ATOM 1502 O O . ILE A 1 190 ? 10.742 7.253 1.883 1.00 98.38 190 ILE A O 1
ATOM 1506 N N . LEU A 1 191 ? 12.211 5.556 1.831 1.00 97.88 191 LEU A N 1
ATOM 1507 C CA . LEU A 1 191 ? 11.737 4.942 3.076 1.00 97.88 191 LEU A CA 1
ATOM 1508 C C . LEU A 1 191 ? 11.923 5.874 4.280 1.00 97.88 191 LEU A C 1
ATOM 1510 O O . LEU A 1 191 ? 10.970 6.080 5.030 1.00 97.88 191 LEU A O 1
ATOM 1514 N N . SER A 1 192 ? 13.090 6.508 4.415 1.00 97.38 192 SER A N 1
ATOM 1515 C CA . SER A 1 192 ? 13.358 7.486 5.474 1.00 97.38 192 SER A CA 1
ATOM 1516 C C . SER A 1 192 ? 12.424 8.696 5.396 1.00 97.38 192 SER A C 1
ATOM 1518 O O . SER A 1 192 ? 11.958 9.184 6.422 1.00 97.38 192 SER A O 1
ATOM 1520 N N . PHE A 1 193 ? 12.094 9.180 4.196 1.00 98.38 193 PHE A N 1
ATOM 1521 C CA . PHE A 1 193 ? 11.129 10.268 4.036 1.00 98.38 193 PHE A CA 1
ATOM 1522 C C . PHE A 1 193 ? 9.715 9.856 4.479 1.00 98.38 193 PHE A C 1
ATOM 1524 O O . PHE A 1 193 ? 9.033 10.608 5.178 1.00 98.38 193 PHE A O 1
ATOM 1531 N N . LEU A 1 194 ? 9.268 8.653 4.105 1.00 98.44 194 LEU A N 1
ATOM 1532 C CA . LEU A 1 194 ? 7.962 8.124 4.513 1.00 98.44 194 LEU A CA 1
ATOM 1533 C C . LEU A 1 194 ? 7.877 7.892 6.029 1.00 98.44 194 LEU A C 1
ATOM 1535 O O . LEU A 1 194 ? 6.815 8.094 6.622 1.00 98.44 194 LEU A O 1
ATOM 1539 N N . GLU A 1 195 ? 8.987 7.501 6.652 1.00 97.81 195 GLU A N 1
ATOM 1540 C CA . GLU A 1 195 ? 9.116 7.384 8.104 1.00 97.81 195 GLU A CA 1
ATOM 1541 C C . GLU A 1 195 ? 9.053 8.748 8.801 1.00 97.81 195 GLU A C 1
ATOM 1543 O O . GLU A 1 195 ? 8.246 8.922 9.713 1.00 97.81 195 GLU A O 1
ATOM 1548 N N . LYS A 1 196 ? 9.787 9.759 8.309 1.00 97.38 196 LYS A N 1
ATOM 1549 C CA . LYS A 1 196 ? 9.687 11.151 8.798 1.00 97.38 196 LYS A CA 1
ATOM 1550 C C . LYS A 1 196 ? 8.253 11.696 8.719 1.00 97.38 196 LYS A C 1
ATOM 1552 O O . LYS A 1 196 ? 7.841 12.480 9.567 1.00 97.38 196 LYS A O 1
ATOM 1557 N N . LYS A 1 197 ? 7.473 11.280 7.713 1.00 97.50 197 LYS A N 1
ATOM 1558 C CA . LYS A 1 197 ? 6.044 11.625 7.557 1.00 97.50 197 LYS A CA 1
ATOM 1559 C C . LYS A 1 197 ? 5.094 10.776 8.413 1.00 97.50 197 LYS A C 1
ATOM 1561 O O . LYS A 1 197 ? 3.882 10.951 8.303 1.00 97.50 197 LYS A O 1
ATOM 1566 N N . GLN A 1 198 ? 5.613 9.860 9.233 1.00 97.38 198 GLN A N 1
ATOM 1567 C CA . GLN A 1 198 ? 4.845 8.923 10.062 1.00 97.38 198 GLN A CA 1
ATOM 1568 C C . GLN A 1 198 ? 3.859 8.058 9.259 1.00 97.38 198 GLN A C 1
ATOM 1570 O O . GLN A 1 198 ? 2.809 7.639 9.749 1.00 97.38 198 GLN A O 1
ATOM 1575 N N . TYR A 1 199 ? 4.171 7.782 7.992 1.00 97.62 199 TYR A N 1
ATOM 1576 C CA . TYR A 1 199 ? 3.361 6.888 7.165 1.00 97.62 199 TYR A CA 1
ATOM 1577 C C . TYR A 1 199 ? 3.730 5.426 7.395 1.00 97.62 199 TYR A C 1
ATOM 1579 O O . TYR A 1 199 ? 2.855 4.553 7.425 1.00 97.62 199 TYR A O 1
ATOM 1587 N N . ILE A 1 200 ? 5.019 5.180 7.606 1.00 96.69 200 ILE A N 1
ATOM 1588 C CA . ILE A 1 200 ? 5.598 3.887 7.957 1.00 96.69 200 ILE A CA 1
ATOM 1589 C C . ILE A 1 200 ? 6.551 4.060 9.141 1.00 96.69 200 ILE A C 1
ATOM 1591 O O . ILE A 1 200 ? 6.884 5.180 9.513 1.00 96.69 200 ILE A O 1
ATOM 1595 N N . ILE A 1 201 ? 7.004 2.947 9.699 1.00 95.44 201 ILE A N 1
ATOM 1596 C CA . ILE A 1 201 ? 8.175 2.879 10.575 1.00 95.44 201 ILE A CA 1
ATOM 1597 C C . ILE A 1 201 ? 9.079 1.766 10.065 1.00 95.44 201 ILE A C 1
ATOM 1599 O O . ILE A 1 201 ? 8.603 0.654 9.795 1.00 95.44 201 ILE A O 1
ATOM 1603 N N . VAL A 1 202 ? 10.358 2.080 9.890 1.00 94.81 202 VAL A N 1
ATOM 1604 C CA . VAL A 1 202 ? 11.384 1.139 9.453 1.00 94.81 202 VAL A CA 1
ATOM 1605 C C . VAL A 1 202 ? 11.908 0.432 10.699 1.00 94.81 202 VAL A C 1
ATOM 1607 O O . VAL A 1 202 ? 12.454 1.049 11.603 1.00 94.81 202 VAL A O 1
ATOM 1610 N N . ASN A 1 203 ? 11.712 -0.884 10.776 1.00 89.69 203 ASN A N 1
ATOM 1611 C CA . ASN A 1 203 ? 12.082 -1.650 11.966 1.00 89.69 203 ASN A CA 1
ATOM 1612 C C . ASN A 1 203 ? 13.582 -1.972 11.964 1.00 89.69 203 ASN A C 1
ATOM 1614 O O . ASN A 1 203 ? 14.274 -1.783 12.959 1.00 89.69 203 ASN A O 1
ATOM 1618 N N . LYS A 1 204 ? 14.076 -2.527 10.851 1.00 91.12 204 LYS A N 1
ATOM 1619 C CA . LYS A 1 204 ? 15.465 -2.977 10.711 1.00 91.12 204 LYS A CA 1
ATOM 1620 C C . LYS A 1 204 ? 15.860 -3.075 9.246 1.00 91.12 204 LYS A C 1
ATOM 1622 O O . LYS A 1 204 ? 15.074 -3.567 8.435 1.00 91.12 204 LYS A O 1
ATOM 1627 N N . TYR A 1 205 ? 17.100 -2.698 8.947 1.00 92.56 205 TYR A N 1
ATOM 1628 C CA . TYR A 1 205 ? 17.777 -3.043 7.701 1.00 92.56 205 TYR A CA 1
ATOM 1629 C C . TYR A 1 205 ? 18.808 -4.150 7.948 1.00 92.56 205 TYR A C 1
ATOM 1631 O O . TYR A 1 205 ? 19.697 -4.018 8.791 1.00 92.56 205 TYR A O 1
ATOM 1639 N N . TYR A 1 206 ? 18.683 -5.256 7.223 1.00 89.56 206 TYR A N 1
ATOM 1640 C CA . TYR A 1 206 ? 19.644 -6.350 7.214 1.00 89.56 206 TYR A CA 1
ATOM 1641 C C . TYR A 1 206 ? 20.679 -6.097 6.117 1.00 89.56 206 TYR A C 1
ATOM 1643 O O . TYR A 1 206 ? 20.322 -5.940 4.950 1.00 89.56 206 TYR A O 1
ATOM 1651 N N . ARG A 1 207 ? 21.963 -6.075 6.491 1.00 89.69 207 ARG A N 1
ATOM 1652 C CA . ARG A 1 207 ? 23.089 -5.991 5.547 1.00 89.69 207 ARG A CA 1
ATOM 1653 C C . ARG A 1 207 ? 23.304 -7.339 4.837 1.00 89.69 207 ARG A C 1
ATOM 1655 O O . ARG A 1 207 ? 22.426 -8.207 4.859 1.00 89.69 207 ARG A O 1
ATOM 1662 N N . GLU A 1 208 ? 24.439 -7.489 4.162 1.00 85.44 208 GLU A N 1
ATOM 1663 C CA . GLU A 1 208 ? 24.843 -8.740 3.516 1.00 85.44 208 GLU A CA 1
ATOM 1664 C C . GLU A 1 208 ? 24.630 -9.956 4.443 1.00 85.44 208 GLU A C 1
ATOM 1666 O O . GLU A 1 208 ? 24.895 -9.849 5.644 1.00 85.44 208 GLU A O 1
ATOM 1671 N N . PRO A 1 209 ? 24.108 -11.092 3.937 1.00 82.06 209 PRO A N 1
ATOM 1672 C CA . PRO A 1 209 ? 23.735 -11.387 2.543 1.00 82.06 209 PRO A CA 1
ATOM 1673 C C . PRO A 1 209 ? 22.299 -10.999 2.156 1.00 82.06 209 PRO A C 1
ATOM 1675 O O . PRO A 1 209 ? 21.904 -11.195 1.011 1.00 82.06 209 PRO A O 1
ATOM 1678 N N . LYS A 1 210 ? 21.495 -10.476 3.090 1.00 85.00 210 LYS A N 1
ATOM 1679 C CA . LYS A 1 210 ? 20.046 -10.294 2.880 1.00 85.00 210 LYS A CA 1
ATOM 1680 C C . LYS A 1 210 ? 19.689 -9.004 2.151 1.00 85.00 210 LYS A C 1
ATOM 1682 O O . LYS A 1 210 ? 18.766 -9.022 1.345 1.00 85.00 210 LYS A O 1
ATOM 1687 N N . TYR A 1 211 ? 20.399 -7.911 2.447 1.00 92.06 211 TYR A N 1
ATOM 1688 C CA . TYR A 1 211 ? 20.152 -6.591 1.852 1.00 92.06 211 TYR A CA 1
ATOM 1689 C C . TYR A 1 211 ? 18.661 -6.208 1.880 1.00 92.06 211 TYR A C 1
ATOM 1691 O O . TYR A 1 211 ? 18.054 -5.967 0.844 1.00 92.06 211 TYR A O 1
ATOM 1699 N N . GLU A 1 212 ? 18.040 -6.219 3.062 1.00 93.56 212 GLU A N 1
ATOM 1700 C CA . GLU A 1 212 ? 16.580 -6.144 3.210 1.00 93.56 212 GLU A CA 1
ATOM 1701 C C . GLU A 1 212 ? 16.169 -5.118 4.272 1.00 93.56 212 GLU A C 1
ATOM 1703 O O . GLU A 1 212 ? 16.556 -5.237 5.434 1.00 93.56 212 GLU A O 1
ATOM 1708 N N . ALA A 1 213 ? 15.339 -4.139 3.905 1.00 94.56 213 ALA A N 1
ATOM 1709 C CA . ALA A 1 213 ? 14.672 -3.258 4.864 1.00 94.56 213 ALA A CA 1
ATOM 1710 C C . ALA A 1 213 ? 13.308 -3.830 5.241 1.00 94.56 213 ALA A C 1
ATOM 1712 O O . ALA A 1 213 ? 12.491 -4.090 4.362 1.00 94.56 213 ALA A O 1
ATOM 1713 N N . THR A 1 214 ? 13.029 -3.958 6.535 1.00 94.56 214 THR A N 1
ATOM 1714 C CA . THR A 1 214 ? 11.708 -4.320 7.066 1.00 94.56 214 THR A CA 1
ATOM 1715 C C . THR A 1 214 ? 11.004 -3.087 7.621 1.00 94.56 214 THR A C 1
ATOM 1717 O O . THR A 1 214 ? 11.617 -2.272 8.309 1.00 94.56 214 THR A O 1
ATOM 1720 N N . PHE A 1 215 ? 9.707 -2.952 7.365 1.00 94.75 215 PHE A N 1
ATOM 1721 C CA . PHE A 1 215 ? 8.890 -1.849 7.863 1.00 94.75 215 PHE A CA 1
ATOM 1722 C C . PHE A 1 215 ? 7.441 -2.283 8.112 1.00 94.75 215 PHE A C 1
ATOM 1724 O O . PHE A 1 215 ? 6.989 -3.348 7.676 1.00 94.75 215 PHE A O 1
ATOM 1731 N N . ARG A 1 216 ? 6.695 -1.439 8.826 1.00 93.75 216 ARG A N 1
ATOM 1732 C CA . ARG A 1 216 ? 5.239 -1.558 9.005 1.00 93.75 216 ARG A CA 1
ATOM 1733 C C . ARG A 1 216 ? 4.566 -0.216 8.742 1.00 93.75 216 ARG A C 1
ATOM 1735 O O . ARG A 1 216 ? 5.179 0.834 8.916 1.00 93.75 216 ARG A O 1
ATOM 1742 N N . PHE A 1 217 ? 3.306 -0.246 8.326 1.00 94.31 217 PHE A N 1
ATOM 1743 C CA . PHE A 1 217 ? 2.519 0.971 8.170 1.00 94.31 217 PHE A CA 1
ATOM 1744 C C . PHE A 1 217 ? 2.120 1.527 9.540 1.00 94.31 217 PHE A C 1
ATOM 1746 O O . PHE A 1 217 ? 1.748 0.773 10.438 1.00 94.31 217 PHE A O 1
ATOM 1753 N N . LEU A 1 218 ? 2.179 2.849 9.681 1.00 92.31 218 LEU A N 1
ATOM 1754 C CA . LEU A 1 218 ? 1.627 3.585 10.821 1.00 92.31 218 LEU A CA 1
ATOM 1755 C C . LEU A 1 218 ? 0.343 4.325 10.447 1.00 92.31 218 LEU A C 1
ATOM 1757 O O . LEU A 1 218 ? -0.522 4.513 11.293 1.00 92.31 218 LEU A O 1
ATOM 1761 N N . ASN A 1 219 ? 0.192 4.704 9.176 1.00 93.94 219 ASN A N 1
ATOM 1762 C CA . ASN A 1 219 ? -0.966 5.444 8.697 1.00 93.94 219 ASN A CA 1
ATOM 1763 C C . ASN A 1 219 ? -1.900 4.548 7.862 1.00 93.94 219 ASN A C 1
ATOM 1765 O O . ASN A 1 219 ? -1.560 4.135 6.750 1.00 93.94 219 ASN A O 1
ATOM 1769 N N . PHE A 1 220 ? -3.108 4.282 8.374 1.00 91.12 220 PHE A N 1
ATOM 1770 C CA . PHE A 1 220 ? -4.092 3.414 7.708 1.00 91.12 220 PHE A CA 1
ATOM 1771 C C . PHE A 1 220 ? -4.580 3.966 6.360 1.00 91.12 220 PHE A C 1
ATOM 1773 O O . PHE A 1 220 ? -4.731 3.217 5.394 1.00 91.12 220 PHE A O 1
ATOM 1780 N N . ARG A 1 221 ? -4.773 5.289 6.256 1.00 94.19 221 ARG A N 1
ATOM 1781 C CA . ARG A 1 221 ? -5.178 5.944 5.000 1.00 94.19 221 ARG A CA 1
ATOM 1782 C C . ARG A 1 221 ? -4.102 5.782 3.925 1.00 94.19 221 ARG A C 1
ATOM 1784 O O . ARG A 1 221 ? -4.431 5.521 2.768 1.00 94.19 221 ARG A O 1
ATOM 1791 N N . PHE A 1 222 ? -2.832 5.903 4.303 1.00 97.31 222 PHE A N 1
ATOM 1792 C CA . PHE A 1 222 ? -1.699 5.680 3.410 1.00 97.31 222 PHE A CA 1
ATOM 1793 C C . PHE A 1 222 ? -1.590 4.211 2.985 1.00 97.31 222 PHE A C 1
ATOM 1795 O O . PHE A 1 222 ? -1.439 3.946 1.795 1.00 97.31 222 PHE A O 1
ATOM 1802 N N . LEU A 1 223 ? -1.759 3.259 3.913 1.00 95.50 223 LEU A N 1
ATOM 1803 C CA . LEU A 1 223 ? -1.828 1.823 3.608 1.00 95.50 223 LEU A CA 1
ATOM 1804 C C . LEU A 1 223 ? -2.918 1.513 2.570 1.00 95.50 223 LEU A C 1
ATOM 1806 O O . LEU A 1 223 ? -2.641 0.863 1.563 1.00 95.50 223 LEU A O 1
ATOM 1810 N N . HIS A 1 224 ? -4.130 2.033 2.776 1.00 94.88 224 HIS A N 1
ATOM 1811 C CA . HIS A 1 224 ? -5.249 1.859 1.849 1.00 94.88 224 HIS A CA 1
ATOM 1812 C C . HIS A 1 224 ? -4.943 2.439 0.457 1.00 94.88 224 HIS A C 1
ATOM 1814 O O . HIS A 1 224 ? -5.174 1.791 -0.567 1.00 94.88 224 HIS A O 1
ATOM 1820 N N . LYS A 1 225 ? -4.361 3.647 0.398 1.00 97.19 225 LYS A N 1
ATOM 1821 C CA . LYS A 1 225 ? -3.913 4.257 -0.865 1.00 97.19 225 LYS A CA 1
ATOM 1822 C C . LYS A 1 225 ? -2.815 3.438 -1.539 1.00 97.19 225 LYS A C 1
ATOM 1824 O O . LYS A 1 225 ? -2.859 3.265 -2.750 1.00 97.19 225 LYS A O 1
ATOM 1829 N N . CYS A 1 226 ? -1.861 2.903 -0.782 1.00 97.56 226 CYS A N 1
ATOM 1830 C CA . CYS A 1 226 ? -0.772 2.094 -1.323 1.00 97.56 226 CYS A CA 1
ATOM 1831 C C . CYS A 1 226 ? -1.309 0.789 -1.927 1.00 97.56 226 CYS A C 1
ATOM 1833 O O . CYS A 1 226 ? -1.006 0.481 -3.079 1.00 97.56 226 CYS A O 1
ATOM 1835 N N . LEU A 1 227 ? -2.207 0.095 -1.216 1.00 95.88 227 LEU A N 1
ATOM 1836 C CA . LEU A 1 227 ? -2.866 -1.124 -1.693 1.00 95.88 227 LEU A CA 1
ATOM 1837 C C . LEU A 1 227 ? -3.594 -0.918 -3.034 1.00 95.88 227 LEU A C 1
ATOM 1839 O O . LEU A 1 227 ? -3.539 -1.793 -3.902 1.00 95.88 227 LEU A O 1
ATOM 1843 N N . LYS A 1 228 ? -4.229 0.246 -3.248 1.00 95.62 228 LYS A N 1
ATOM 1844 C CA . LYS A 1 228 ? -4.891 0.589 -4.523 1.00 95.62 228 LYS A CA 1
ATOM 1845 C C . LYS A 1 228 ? -3.949 0.444 -5.725 1.00 95.62 228 LYS A C 1
ATOM 1847 O O . LYS A 1 228 ? -4.402 0.033 -6.793 1.00 95.62 228 LYS A O 1
ATOM 1852 N N . TYR A 1 229 ? -2.663 0.740 -5.541 1.00 97.19 229 TYR A N 1
ATOM 1853 C CA . TYR A 1 229 ? -1.644 0.728 -6.592 1.00 97.19 229 TYR A CA 1
ATOM 1854 C C . TYR A 1 229 ? -0.751 -0.522 -6.581 1.00 97.19 229 TYR A C 1
ATOM 1856 O O . TYR A 1 229 ? 0.183 -0.589 -7.377 1.00 97.19 229 TYR A O 1
ATOM 1864 N N . VAL A 1 230 ? -1.001 -1.510 -5.715 1.00 96.88 230 VAL A N 1
ATOM 1865 C CA . VAL A 1 230 ? -0.326 -2.820 -5.757 1.00 96.88 230 VAL A CA 1
ATOM 1866 C C . VAL A 1 230 ? -1.081 -3.729 -6.722 1.00 96.88 230 VAL A C 1
ATOM 1868 O O . VAL A 1 230 ? -2.241 -4.096 -6.492 1.00 96.88 230 VAL A O 1
ATOM 1871 N N . TYR A 1 231 ? -0.425 -4.061 -7.832 1.00 95.75 231 TYR A N 1
ATOM 1872 C CA . TYR A 1 231 ? -0.987 -4.828 -8.942 1.00 95.75 231 TYR A CA 1
ATOM 1873 C C . TYR A 1 231 ? -0.434 -6.251 -9.021 1.00 95.75 231 TYR A C 1
ATOM 1875 O O . TYR A 1 231 ? -1.016 -7.077 -9.722 1.00 95.75 231 TYR A O 1
ATOM 1883 N N . HIS A 1 232 ? 0.635 -6.572 -8.285 1.00 94.62 232 HIS A N 1
ATOM 1884 C CA . HIS A 1 232 ? 1.125 -7.940 -8.181 1.00 94.62 232 HIS A CA 1
ATOM 1885 C C . HIS A 1 232 ? 0.147 -8.785 -7.353 1.00 94.62 232 HIS A C 1
ATOM 1887 O O . HIS A 1 232 ? 0.024 -8.612 -6.140 1.00 94.62 232 HIS A O 1
ATOM 1893 N N . ASN A 1 233 ? -0.490 -9.779 -7.973 1.00 90.75 233 ASN A N 1
ATOM 1894 C CA . ASN A 1 233 ? -1.624 -10.511 -7.393 1.00 90.75 233 ASN A CA 1
ATOM 1895 C C . ASN A 1 233 ? -1.342 -11.133 -6.015 1.00 90.75 233 ASN A C 1
ATOM 1897 O O . ASN A 1 233 ? -2.099 -10.920 -5.066 1.00 90.75 233 ASN A O 1
ATOM 1901 N N . LYS A 1 234 ? -0.227 -11.861 -5.857 1.00 91.69 234 LYS A N 1
ATOM 1902 C CA . LYS A 1 234 ? 0.134 -12.452 -4.551 1.00 91.69 234 LYS A CA 1
ATOM 1903 C C . LYS A 1 234 ? 0.414 -11.398 -3.474 1.00 91.69 234 LYS A C 1
ATOM 1905 O O . LYS A 1 234 ? -0.026 -11.574 -2.340 1.00 91.69 234 LYS A O 1
ATOM 1910 N N . ARG A 1 235 ? 1.129 -10.318 -3.811 1.00 92.88 235 ARG A N 1
ATOM 1911 C CA . ARG A 1 235 ? 1.440 -9.219 -2.881 1.00 92.88 235 ARG A CA 1
ATOM 1912 C C . ARG A 1 235 ? 0.171 -8.476 -2.491 1.00 92.88 235 ARG A C 1
ATOM 1914 O O . ARG A 1 235 ? -0.066 -8.297 -1.306 1.00 92.88 235 ARG A O 1
ATOM 1921 N N . ARG A 1 236 ? -0.704 -8.174 -3.450 1.00 93.56 236 ARG A N 1
ATOM 1922 C CA . ARG A 1 236 ? -2.008 -7.557 -3.199 1.00 93.56 236 ARG A CA 1
ATOM 1923 C C . ARG A 1 236 ? -2.839 -8.357 -2.193 1.00 93.56 236 ARG A C 1
ATOM 1925 O O . ARG A 1 236 ? -3.211 -7.806 -1.167 1.00 93.56 236 ARG A O 1
ATOM 1932 N N . LYS A 1 237 ? -3.027 -9.666 -2.413 1.00 91.75 237 LYS A N 1
ATOM 1933 C CA . LYS A 1 237 ? -3.770 -10.543 -1.482 1.00 91.75 237 LYS A CA 1
ATOM 1934 C C . LYS A 1 237 ? -3.165 -10.556 -0.075 1.00 91.75 237 LYS A C 1
ATOM 1936 O O . LYS A 1 237 ? -3.877 -10.528 0.927 1.00 91.75 237 LYS A O 1
ATOM 1941 N N . ARG A 1 238 ? -1.832 -10.601 0.023 1.00 92.00 238 ARG A N 1
ATOM 1942 C CA . ARG A 1 238 ? -1.139 -10.543 1.321 1.00 92.00 238 ARG A CA 1
ATOM 1943 C C . ARG A 1 238 ? -1.279 -9.175 1.986 1.00 92.00 238 ARG A C 1
ATOM 1945 O O . ARG A 1 238 ? -1.413 -9.117 3.202 1.00 92.00 238 ARG A O 1
ATOM 1952 N N . MET A 1 239 ? -1.274 -8.098 1.207 1.00 92.25 239 MET A N 1
ATOM 1953 C CA . MET A 1 239 ? -1.451 -6.733 1.692 1.00 92.25 239 MET A CA 1
ATOM 1954 C C . MET A 1 239 ? -2.897 -6.451 2.122 1.00 92.25 239 MET A C 1
ATOM 1956 O O . MET A 1 239 ? -3.107 -5.757 3.108 1.00 92.25 239 MET A O 1
ATOM 1960 N N . GLU A 1 240 ? -3.892 -7.035 1.452 1.00 91.69 240 GLU A N 1
ATOM 1961 C CA . GLU A 1 240 ? -5.296 -7.026 1.886 1.00 91.69 240 GLU A CA 1
ATOM 1962 C C . GLU A 1 240 ? -5.438 -7.702 3.253 1.00 91.69 240 GLU A C 1
ATOM 1964 O O . GLU A 1 240 ? -6.024 -7.127 4.169 1.00 91.69 240 GLU A O 1
ATOM 1969 N N . LYS A 1 241 ? -4.821 -8.878 3.434 1.00 89.44 241 LYS A N 1
ATOM 1970 C CA . LYS A 1 241 ? -4.778 -9.549 4.740 1.00 89.44 241 LYS A CA 1
ATOM 1971 C C . LYS A 1 241 ? -4.068 -8.701 5.801 1.00 89.44 241 LYS A C 1
ATOM 1973 O O . LYS A 1 241 ? -4.616 -8.513 6.881 1.00 89.44 241 LYS A O 1
ATOM 1978 N N . TYR A 1 242 ? -2.899 -8.147 5.473 1.00 90.38 242 TYR A N 1
ATOM 1979 C CA . TYR A 1 242 ? -2.162 -7.216 6.333 1.00 90.38 242 TYR A CA 1
ATOM 1980 C C . TYR A 1 242 ? -3.041 -6.037 6.777 1.00 90.38 242 TYR A C 1
ATOM 1982 O O . TYR A 1 242 ? -3.093 -5.708 7.957 1.00 90.38 242 TYR A O 1
ATOM 1990 N N . MET A 1 243 ? -3.772 -5.425 5.842 1.00 89.69 243 MET A N 1
ATOM 1991 C CA . MET A 1 243 ? -4.663 -4.299 6.117 1.00 89.69 243 MET A CA 1
ATOM 1992 C C . MET A 1 243 ? -5.833 -4.693 7.018 1.00 89.69 243 MET A C 1
ATOM 1994 O O . MET A 1 243 ? -6.173 -3.934 7.922 1.00 89.69 243 MET A O 1
ATOM 1998 N N . LEU A 1 244 ? -6.424 -5.874 6.814 1.00 87.19 244 LEU A N 1
ATOM 1999 C CA . LEU A 1 244 ? -7.481 -6.392 7.684 1.00 87.19 244 LEU A CA 1
ATOM 2000 C C . LEU A 1 244 ? -6.970 -6.650 9.103 1.00 87.19 244 LEU A C 1
ATOM 2002 O O . LEU A 1 244 ? -7.634 -6.270 10.063 1.00 87.19 244 LEU A O 1
ATOM 2006 N N . ASP A 1 245 ? -5.796 -7.259 9.248 1.00 86.94 245 ASP A N 1
ATOM 2007 C CA . ASP A 1 245 ? -5.204 -7.538 10.558 1.00 86.94 245 ASP A CA 1
ATOM 2008 C C . ASP A 1 245 ? -4.804 -6.235 11.272 1.00 86.94 245 ASP A C 1
ATOM 2010 O O . ASP A 1 245 ? -5.086 -6.071 12.460 1.00 86.94 245 ASP A O 1
ATOM 2014 N N . TYR A 1 246 ? -4.264 -5.258 10.534 1.00 86.50 246 TYR A N 1
ATOM 2015 C CA . TYR A 1 246 ? -4.015 -3.907 11.036 1.00 86.50 246 TYR A CA 1
ATOM 2016 C C . TYR A 1 246 ? -5.312 -3.231 11.503 1.00 86.50 246 TYR A C 1
ATOM 2018 O O . TYR A 1 246 ? -5.374 -2.717 12.620 1.00 86.50 246 TYR A O 1
ATOM 2026 N N . ALA A 1 247 ? -6.370 -3.253 10.685 1.00 86.44 247 ALA A N 1
ATOM 2027 C CA . ALA A 1 247 ? -7.656 -2.651 11.029 1.00 86.44 247 ALA A CA 1
ATOM 2028 C C . ALA A 1 247 ? -8.248 -3.298 12.287 1.00 86.44 247 ALA A C 1
ATOM 2030 O O . ALA A 1 247 ? -8.625 -2.603 13.229 1.00 86.44 247 ALA A O 1
ATOM 2031 N N . ARG A 1 248 ? -8.228 -4.636 12.356 1.00 84.19 248 ARG A N 1
ATOM 2032 C CA . ARG A 1 248 ? -8.641 -5.395 13.542 1.00 84.19 248 ARG A CA 1
ATOM 2033 C C . ARG A 1 248 ? -7.825 -5.039 14.768 1.00 84.19 248 ARG A C 1
ATOM 2035 O O . ARG A 1 248 ? -8.376 -5.100 15.860 1.00 84.19 248 ARG A O 1
ATOM 2042 N N . ALA A 1 249 ? -6.543 -4.709 14.630 1.00 83.25 249 ALA A N 1
ATOM 2043 C CA . ALA A 1 249 ? -5.660 -4.399 15.747 1.00 83.25 249 ALA A CA 1
ATOM 2044 C C . ALA A 1 249 ? -5.787 -2.949 16.236 1.00 83.25 249 ALA A C 1
ATOM 2046 O O . ALA A 1 249 ? -5.774 -2.750 17.448 1.00 83.25 249 ALA A O 1
ATOM 2047 N N . TYR A 1 250 ? -5.978 -1.973 15.346 1.00 84.62 250 TYR A N 1
ATOM 2048 C CA . TYR A 1 250 ? -5.777 -0.556 15.682 1.00 84.62 250 TYR A CA 1
ATOM 2049 C C . TYR A 1 250 ? -6.953 0.375 15.368 1.00 84.62 250 TYR A C 1
ATOM 2051 O O . TYR A 1 250 ? -7.015 1.460 15.934 1.00 84.62 250 TYR A O 1
ATOM 2059 N N . ILE A 1 251 ? -7.890 -0.015 14.502 1.00 87.00 251 ILE A N 1
ATOM 2060 C CA . ILE A 1 251 ? -8.941 0.886 14.007 1.00 87.00 251 ILE A CA 1
ATOM 2061 C C . ILE A 1 251 ? -10.273 0.598 14.704 1.00 87.00 251 ILE A C 1
ATOM 2063 O O . ILE A 1 251 ? -10.614 -0.560 14.955 1.00 87.00 251 ILE A O 1
ATOM 2067 N N . CYS A 1 252 ? -11.041 1.648 15.021 1.00 89.38 252 CYS A N 1
ATOM 2068 C CA . CYS A 1 252 ? -12.424 1.476 15.459 1.00 89.38 252 CYS A CA 1
ATOM 2069 C C . CYS A 1 252 ? -13.265 0.928 14.292 1.00 89.38 252 CYS A C 1
ATOM 2071 O O . CYS A 1 252 ? -13.344 1.581 13.253 1.00 89.38 252 CYS A O 1
ATOM 2073 N N . PRO A 1 253 ? -13.918 -0.236 14.444 1.00 88.44 253 PRO A N 1
ATOM 2074 C CA . PRO A 1 253 ? -14.724 -0.839 13.382 1.00 88.44 253 PRO A CA 1
ATOM 2075 C C . PRO A 1 253 ? -16.044 -0.117 13.084 1.00 88.44 253 PRO A C 1
ATOM 2077 O O . PRO A 1 253 ? -16.745 -0.518 12.160 1.00 88.44 253 PRO A O 1
ATOM 2080 N N . PHE A 1 254 ? -16.397 0.906 13.861 1.00 89.81 254 PHE A N 1
ATOM 2081 C CA . PHE A 1 254 ? -17.670 1.607 13.758 1.00 89.81 254 PHE A CA 1
ATOM 2082 C C . PHE A 1 254 ? -17.440 3.107 13.573 1.00 89.81 254 PHE A C 1
ATOM 2084 O O . PHE A 1 254 ? -16.672 3.736 14.307 1.00 89.81 254 PHE A O 1
ATOM 2091 N N . SER A 1 255 ? -18.136 3.690 12.606 1.00 89.75 255 SER A N 1
ATOM 2092 C CA . SER A 1 255 ? -18.289 5.139 12.491 1.00 89.75 255 SER A CA 1
ATOM 2093 C C . SER A 1 255 ? -19.072 5.709 13.679 1.00 89.75 255 SER A C 1
ATOM 2095 O O . SER A 1 255 ? -19.771 4.985 14.390 1.00 89.75 255 SER A O 1
ATOM 2097 N N . ILE A 1 256 ? -18.986 7.026 13.885 1.00 90.94 256 ILE A N 1
ATOM 2098 C CA . ILE A 1 256 ? -19.763 7.727 14.923 1.00 90.94 256 ILE A CA 1
ATOM 2099 C C . ILE A 1 256 ? -21.266 7.488 14.718 1.00 90.94 256 ILE A C 1
ATOM 2101 O O . ILE A 1 256 ? -21.970 7.156 15.667 1.00 90.94 256 ILE A O 1
ATOM 2105 N N . PHE A 1 257 ? -21.741 7.563 13.471 1.00 91.19 257 PHE A N 1
ATOM 2106 C CA . PHE A 1 257 ? -23.138 7.295 13.132 1.00 91.19 257 PHE A CA 1
ATOM 2107 C C . PHE A 1 257 ? -23.565 5.871 13.508 1.00 91.19 257 PHE A C 1
ATOM 2109 O O . PHE A 1 257 ? -24.603 5.681 14.136 1.00 91.19 257 PHE A O 1
ATOM 2116 N N . GLU A 1 258 ? -22.757 4.863 13.173 1.00 92.62 258 GLU A N 1
ATOM 2117 C CA . GLU A 1 258 ? -23.058 3.472 13.528 1.00 92.62 258 GLU A CA 1
ATOM 2118 C C . GLU A 1 258 ? -23.047 3.258 15.042 1.00 92.62 258 GLU A C 1
ATOM 2120 O O . GLU A 1 258 ? -23.947 2.606 15.562 1.00 92.62 258 GLU A O 1
ATOM 2125 N N . LEU A 1 259 ? -22.082 3.841 15.763 1.00 93.81 259 LEU A N 1
ATOM 2126 C CA . LEU A 1 259 ? -22.062 3.794 17.227 1.00 93.81 259 LEU A CA 1
ATOM 2127 C C . LEU A 1 259 ? -23.323 4.422 17.820 1.00 93.81 259 LEU A C 1
ATOM 2129 O O . LEU A 1 259 ? -23.909 3.840 18.725 1.00 93.81 259 LEU A O 1
ATOM 2133 N N . LYS A 1 260 ? -23.787 5.552 17.281 1.00 93.62 260 LYS A N 1
ATOM 2134 C CA . LYS A 1 260 ? -25.021 6.214 17.725 1.00 93.62 260 LYS A CA 1
ATOM 2135 C C . LYS A 1 260 ? -26.237 5.305 17.570 1.00 93.62 260 LYS A C 1
ATOM 2137 O O . LYS A 1 260 ? -27.002 5.151 18.516 1.00 93.62 260 LYS A O 1
ATOM 2142 N N . GLN A 1 261 ? -26.369 4.638 16.424 1.00 93.44 261 GLN A N 1
ATOM 2143 C CA . GLN A 1 261 ? -27.448 3.673 16.184 1.00 93.44 261 GLN A CA 1
ATOM 2144 C C . GLN A 1 261 ? -27.360 2.453 17.111 1.00 93.44 261 GLN A C 1
ATOM 2146 O O . GLN A 1 261 ? -28.372 2.023 17.660 1.00 93.44 261 GLN A O 1
ATOM 2151 N N . ILE A 1 262 ? -26.157 1.916 17.329 1.00 94.44 262 ILE A N 1
ATOM 2152 C CA . ILE A 1 262 ? -25.932 0.792 18.248 1.00 94.44 262 ILE A CA 1
ATOM 2153 C C . ILE A 1 262 ? -26.347 1.171 19.676 1.00 94.44 262 ILE A C 1
ATOM 2155 O O . ILE A 1 262 ? -27.070 0.421 20.330 1.00 94.44 262 ILE A O 1
ATOM 2159 N N . LEU A 1 263 ? -25.909 2.335 20.156 1.00 94.94 263 LEU A N 1
ATOM 2160 C CA . LEU A 1 263 ? -26.153 2.785 21.525 1.00 94.94 263 LEU A CA 1
ATOM 2161 C C . LEU A 1 263 ? -27.627 3.125 21.778 1.00 94.94 263 LEU A C 1
ATOM 2163 O O . LEU A 1 263 ? -28.147 2.748 22.821 1.00 94.94 263 LEU A O 1
ATOM 2167 N N . ARG A 1 264 ? -28.313 3.740 20.806 1.00 93.62 264 ARG A N 1
ATOM 2168 C CA . ARG A 1 264 ? -29.765 4.005 20.840 1.00 93.62 264 ARG A CA 1
ATOM 2169 C C . ARG A 1 264 ? -30.615 2.764 21.064 1.00 93.62 264 ARG A C 1
ATOM 2171 O O . ARG A 1 264 ? -31.621 2.816 21.751 1.00 93.62 264 ARG A O 1
ATOM 2178 N N . ASN A 1 265 ? -30.199 1.649 20.477 1.00 93.81 265 ASN A N 1
ATOM 2179 C CA . ASN A 1 265 ? -30.921 0.383 20.548 1.00 93.81 265 ASN A CA 1
ATOM 2180 C C . ASN A 1 265 ? -30.405 -0.514 21.693 1.00 93.81 265 ASN A C 1
ATOM 2182 O O . ASN A 1 265 ? -30.754 -1.690 21.780 1.00 93.81 265 ASN A O 1
ATOM 2186 N N . THR A 1 266 ? -29.524 -0.006 22.563 1.00 95.06 266 THR A N 1
ATOM 2187 C CA . THR A 1 266 ? -28.938 -0.794 23.652 1.00 95.06 266 THR A CA 1
ATOM 2188 C C . THR A 1 266 ? -29.834 -0.802 24.885 1.00 95.06 266 THR A C 1
ATOM 2190 O O . THR A 1 266 ? -30.036 0.217 25.528 1.00 95.06 266 THR A O 1
ATOM 2193 N N . SER A 1 267 ? -30.268 -1.998 25.289 1.00 93.25 267 SER A N 1
ATOM 2194 C CA . SER A 1 267 ? -31.076 -2.220 26.496 1.00 93.25 267 SER A CA 1
ATOM 2195 C C . SER A 1 267 ? -30.266 -2.180 27.800 1.00 93.25 267 SER A C 1
ATOM 2197 O O . SER A 1 267 ? -30.764 -1.743 28.843 1.00 93.25 267 SER A O 1
ATOM 2199 N N . SER A 1 268 ? -29.013 -2.645 27.768 1.00 94.12 268 SER A N 1
ATOM 2200 C CA . SER A 1 268 ? -28.091 -2.602 28.908 1.00 94.12 268 SER A CA 1
ATOM 2201 C C . SER A 1 268 ? -26.627 -2.673 28.474 1.00 94.12 268 SER A C 1
ATOM 2203 O O . SER A 1 268 ? -26.301 -3.189 27.403 1.00 94.12 268 SER A O 1
ATOM 2205 N N . ALA A 1 269 ? -25.733 -2.156 29.319 1.00 95.94 269 ALA A N 1
ATOM 2206 C CA . ALA A 1 269 ? -24.299 -2.127 29.064 1.00 95.94 269 ALA A CA 1
ATOM 2207 C C . ALA A 1 269 ? -23.493 -2.444 30.329 1.00 95.94 269 ALA A C 1
ATOM 2209 O O . ALA A 1 269 ? -23.878 -2.061 31.434 1.00 95.94 269 ALA A O 1
ATOM 2210 N N . TYR A 1 270 ? -22.348 -3.107 30.166 1.00 95.62 270 TYR A N 1
ATOM 2211 C CA . TYR A 1 270 ? -21.360 -3.288 31.232 1.00 95.62 270 TYR A CA 1
ATOM 2212 C C . TYR A 1 270 ? -19.934 -3.244 30.676 1.00 95.62 270 TYR A C 1
ATOM 2214 O O . TYR A 1 270 ? -19.717 -3.346 29.466 1.00 95.62 270 TYR A O 1
ATOM 2222 N N . ILE A 1 271 ? -18.951 -3.084 31.563 1.00 93.56 271 ILE A N 1
ATOM 2223 C CA . ILE A 1 271 ? -17.533 -3.064 31.197 1.00 93.56 271 ILE A CA 1
ATOM 2224 C C . ILE A 1 271 ? -16.903 -4.392 31.604 1.00 93.56 271 ILE A C 1
ATOM 2226 O O . ILE A 1 271 ? -16.862 -4.743 32.780 1.00 93.56 271 ILE A O 1
ATOM 2230 N N . ASP A 1 272 ? -16.400 -5.121 30.615 1.00 91.12 272 ASP A N 1
ATOM 2231 C CA . ASP A 1 272 ? -15.573 -6.305 30.808 1.00 91.12 272 ASP A CA 1
ATOM 2232 C C . ASP A 1 272 ? -14.108 -5.867 30.963 1.00 91.12 272 ASP A C 1
ATOM 2234 O O . ASP A 1 272 ? -13.447 -5.472 29.991 1.00 91.12 272 ASP A O 1
ATOM 2238 N N . TYR A 1 273 ? -13.623 -5.887 32.206 1.00 86.50 273 TYR A N 1
ATOM 2239 C CA . TYR A 1 273 ? -12.225 -5.635 32.546 1.00 86.50 273 TYR A CA 1
ATOM 2240 C C . TYR A 1 273 ? -11.430 -6.920 32.351 1.00 86.50 273 TYR A C 1
ATOM 2242 O O . TYR A 1 273 ? -11.509 -7.853 33.154 1.00 86.50 273 TYR A O 1
ATOM 2250 N N . ARG A 1 274 ? -10.646 -6.983 31.273 1.00 79.31 274 ARG A N 1
ATOM 2251 C CA . ARG A 1 274 ? -9.843 -8.175 31.010 1.00 79.31 274 ARG A CA 1
ATOM 2252 C C . ARG A 1 274 ? -8.710 -8.271 32.025 1.00 79.31 274 ARG A C 1
ATOM 2254 O O . ARG A 1 274 ? -8.027 -7.291 32.312 1.00 79.31 274 ARG A O 1
ATOM 2261 N N . LYS A 1 275 ? -8.531 -9.478 32.564 1.00 70.75 275 LYS A N 1
ATOM 2262 C CA . LYS A 1 275 ? -7.439 -9.806 33.482 1.00 70.75 275 LYS A CA 1
ATOM 2263 C C . LYS A 1 275 ? -6.094 -9.865 32.732 1.00 70.75 275 LYS A C 1
ATOM 2265 O O . LYS A 1 275 ? -6.081 -10.057 31.506 1.00 70.75 275 LYS A O 1
ATOM 2270 N N . PRO A 1 276 ? -4.963 -9.724 33.447 1.00 56.88 276 PRO A N 1
ATOM 2271 C CA . PRO A 1 276 ? -3.629 -9.891 32.881 1.00 56.88 276 PRO A CA 1
ATOM 2272 C C . PRO A 1 276 ? -3.509 -11.169 32.034 1.00 56.88 276 PRO A C 1
ATOM 2274 O O . PRO A 1 276 ? -4.139 -12.179 32.354 1.00 56.88 276 PRO A O 1
ATOM 2277 N N . PRO A 1 277 ? -2.736 -11.141 30.934 1.00 57.50 277 PRO A N 1
ATOM 2278 C CA . PRO A 1 277 ? -1.790 -10.090 30.539 1.00 57.50 277 PRO A CA 1
ATOM 2279 C C . PRO A 1 277 ? -2.414 -8.932 29.736 1.00 57.50 277 PRO A C 1
ATOM 2281 O O . PRO A 1 277 ? -1.700 -8.043 29.278 1.00 57.50 277 PRO A O 1
ATOM 2284 N N . ARG A 1 278 ? -3.735 -8.930 29.505 1.00 60.62 278 ARG A N 1
ATOM 2285 C CA . ARG A 1 278 ? -4.405 -7.899 28.696 1.00 60.62 278 ARG A CA 1
ATOM 2286 C C . ARG A 1 278 ? -5.092 -6.876 29.596 1.00 60.62 278 ARG A C 1
ATOM 2288 O O . ARG A 1 278 ? -6.254 -7.060 29.920 1.00 60.62 278 ARG A O 1
ATOM 2295 N N . ASN A 1 279 ? -4.432 -5.756 29.883 1.00 68.50 279 ASN A N 1
ATOM 2296 C CA . ASN A 1 279 ? -5.003 -4.634 30.655 1.00 68.50 279 ASN A CA 1
ATOM 2297 C C . ASN A 1 279 ? -6.038 -3.792 29.867 1.00 68.50 279 ASN A C 1
ATOM 2299 O O . ASN A 1 279 ? -6.168 -2.592 30.086 1.00 68.50 279 ASN A O 1
ATOM 2303 N N . SER A 1 280 ? -6.752 -4.393 28.911 1.00 80.06 280 SER A N 1
ATOM 2304 C CA . SER A 1 280 ? -7.729 -3.698 28.062 1.00 80.06 280 SER A CA 1
ATOM 2305 C C . SER A 1 280 ? -9.149 -3.891 28.584 1.00 80.06 280 SER A C 1
ATOM 2307 O O . SER A 1 280 ? -9.516 -5.016 28.932 1.00 80.06 280 SER A O 1
ATOM 2309 N N . LYS A 1 281 ? -9.990 -2.861 28.514 1.00 89.06 281 LYS A N 1
ATOM 2310 C CA . LYS A 1 281 ? -11.431 -2.973 28.795 1.00 89.06 281 LYS A CA 1
ATOM 2311 C C . LYS A 1 281 ? -12.269 -3.098 27.523 1.00 89.06 281 LYS A C 1
ATOM 2313 O O . LYS A 1 281 ? -11.899 -2.610 26.455 1.00 89.06 281 LYS A O 1
ATOM 2318 N N . VAL A 1 282 ? -13.418 -3.756 27.622 1.00 92.00 282 VAL A N 1
ATOM 2319 C CA . VAL A 1 282 ? -14.397 -3.859 26.531 1.00 92.00 282 VAL A CA 1
ATOM 2320 C C . VAL A 1 282 ? -15.754 -3.412 27.045 1.00 92.00 282 VAL A C 1
ATOM 2322 O O . VAL A 1 282 ? -16.235 -3.932 28.044 1.00 92.00 282 VAL A O 1
ATOM 2325 N N . LEU A 1 283 ? -16.378 -2.468 26.349 1.00 94.88 283 LEU A N 1
ATOM 2326 C CA . LEU A 1 283 ? -17.766 -2.104 26.587 1.00 94.88 283 LEU A CA 1
ATOM 2327 C C . LEU A 1 283 ? -18.652 -3.145 25.899 1.00 94.88 283 LEU A C 1
ATOM 2329 O O . LEU A 1 283 ? -18.599 -3.319 24.679 1.00 94.88 283 LEU A O 1
ATOM 2333 N N . VAL A 1 284 ? -19.423 -3.874 26.693 1.00 95.69 284 VAL A N 1
ATOM 2334 C CA . VAL A 1 284 ? -20.341 -4.907 26.221 1.00 95.69 284 VAL A CA 1
ATOM 2335 C C . VAL A 1 284 ? -21.751 -4.345 26.260 1.00 95.69 284 VAL A C 1
ATOM 2337 O O . VAL A 1 284 ? -22.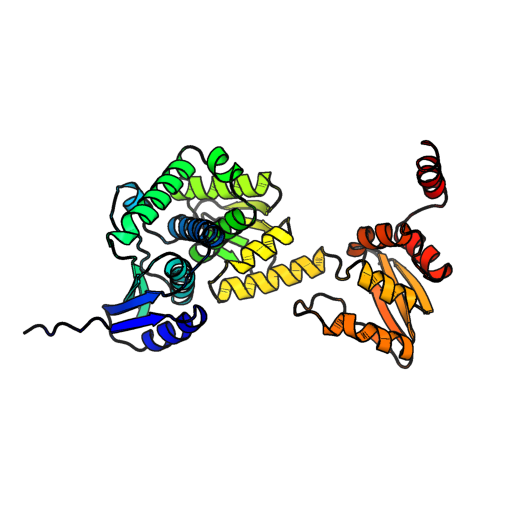214 -3.895 27.305 1.00 95.69 284 VAL A O 1
ATOM 2340 N N . LEU A 1 285 ? -22.415 -4.374 25.110 1.00 96.19 285 LEU A N 1
ATOM 2341 C CA . LEU A 1 285 ? -23.755 -3.842 24.899 1.00 96.19 285 LEU A CA 1
ATOM 2342 C C . LEU A 1 285 ? -24.714 -4.996 24.610 1.00 96.19 285 LEU A C 1
ATOM 2344 O O . LEU A 1 285 ? -24.403 -5.857 23.782 1.00 96.19 285 LEU A O 1
ATOM 2348 N N . TYR A 1 286 ? -25.872 -5.000 25.262 1.00 96.00 286 TYR A N 1
ATOM 2349 C CA . TYR A 1 286 ? -26.962 -5.931 24.990 1.00 96.00 286 TYR A CA 1
ATOM 2350 C C . TYR A 1 286 ? -28.114 -5.218 24.295 1.00 96.00 286 TYR A C 1
ATOM 2352 O O . TYR A 1 286 ? -28.688 -4.265 24.819 1.00 96.00 286 TYR A O 1
ATOM 2360 N N . ILE A 1 287 ? -28.490 -5.738 23.136 1.00 95.62 287 ILE A N 1
ATOM 2361 C CA . ILE A 1 287 ? -29.593 -5.261 22.306 1.00 95.62 287 ILE A CA 1
ATOM 2362 C C . ILE A 1 287 ? -30.659 -6.356 22.263 1.00 95.62 287 ILE A C 1
ATOM 2364 O O . ILE A 1 287 ? -30.322 -7.538 22.157 1.00 95.62 287 ILE A O 1
ATOM 2368 N N . GLN A 1 288 ? -31.937 -5.999 22.370 1.00 94.62 288 GLN A N 1
ATOM 2369 C CA . GLN A 1 288 ? -33.016 -6.969 22.169 1.00 94.62 288 GLN A CA 1
ATOM 2370 C C . GLN A 1 288 ? -33.075 -7.373 20.696 1.00 94.62 288 GLN A C 1
ATOM 2372 O O . GLN A 1 288 ? -32.791 -6.573 19.811 1.00 94.62 288 GLN A O 1
ATOM 2377 N N . ARG A 1 289 ? -33.443 -8.620 20.399 1.00 92.38 289 ARG A N 1
ATOM 2378 C CA . ARG A 1 289 ? -33.382 -9.137 19.022 1.00 92.38 289 ARG A CA 1
ATOM 2379 C C . ARG A 1 289 ? -34.165 -8.284 18.013 1.00 92.38 289 ARG A C 1
ATOM 2381 O O . ARG A 1 289 ? -33.628 -7.988 16.951 1.00 92.38 289 ARG A O 1
ATOM 2388 N N . HIS A 1 290 ? -35.364 -7.835 18.380 1.00 93.06 290 HIS A N 1
ATOM 2389 C CA . HIS A 1 290 ? -36.205 -6.984 17.532 1.00 93.06 290 HIS A CA 1
ATOM 2390 C C . HIS A 1 290 ? -35.582 -5.602 17.256 1.00 93.06 290 HIS A C 1
ATOM 2392 O O . HIS A 1 290 ? -35.733 -5.057 16.167 1.00 93.06 290 HIS A O 1
ATOM 2398 N N . ASP A 1 291 ? -34.832 -5.038 18.206 1.00 93.44 291 ASP A N 1
ATOM 2399 C CA . ASP A 1 291 ? -34.108 -3.778 18.004 1.00 93.44 291 ASP A CA 1
ATOM 2400 C C . ASP A 1 291 ? -32.829 -3.978 17.191 1.00 93.44 291 ASP A C 1
ATOM 2402 O O . ASP A 1 291 ? -32.449 -3.129 16.385 1.00 93.44 291 ASP A O 1
ATOM 2406 N N . PHE A 1 292 ? -32.174 -5.133 17.343 1.00 93.06 292 PHE A N 1
ATOM 2407 C CA . PHE A 1 292 ? -31.004 -5.472 16.541 1.00 93.06 292 PHE A CA 1
ATOM 2408 C C . PHE A 1 292 ? -31.353 -5.581 15.053 1.00 93.06 292 PHE A C 1
ATOM 2410 O O . PHE A 1 292 ? -30.576 -5.130 14.214 1.00 93.06 292 PHE A O 1
ATOM 2417 N N . GLU A 1 293 ? -32.521 -6.128 14.713 1.00 91.56 293 GLU A N 1
ATOM 2418 C CA . GLU A 1 293 ? -32.994 -6.236 13.326 1.00 91.56 293 GLU A CA 1
ATOM 2419 C C . GLU A 1 293 ? -33.054 -4.868 12.624 1.00 91.56 293 GLU A C 1
ATOM 2421 O O . GLU A 1 293 ? -32.662 -4.765 11.460 1.00 91.56 293 GLU A O 1
ATOM 2426 N N . LYS A 1 294 ? -33.395 -3.793 13.353 1.00 93.06 294 LYS A N 1
ATOM 2427 C CA . LYS A 1 294 ? -33.413 -2.409 12.838 1.00 93.06 294 LYS A CA 1
ATOM 2428 C C . LYS A 1 294 ? -32.026 -1.904 12.430 1.00 93.06 294 LYS A C 1
ATOM 2430 O O . LYS A 1 294 ? -31.911 -1.066 11.539 1.00 93.06 294 LYS A O 1
ATOM 2435 N N . ILE A 1 295 ? -30.967 -2.415 13.061 1.00 92.31 295 ILE A N 1
ATOM 2436 C CA . ILE A 1 295 ? -29.576 -1.979 12.849 1.00 92.31 295 ILE A CA 1
ATOM 2437 C C . ILE A 1 295 ? -28.678 -3.061 12.234 1.00 92.31 295 ILE A C 1
ATOM 2439 O O . ILE A 1 295 ? -27.481 -2.839 12.042 1.00 92.31 295 ILE A O 1
ATOM 2443 N N . ALA A 1 296 ? -29.228 -4.224 11.873 1.00 90.00 296 ALA A N 1
ATOM 2444 C CA . ALA A 1 296 ? -28.471 -5.349 11.321 1.00 90.00 296 ALA A CA 1
ATOM 2445 C C . ALA A 1 296 ? -27.709 -4.969 10.036 1.00 90.00 296 ALA A C 1
ATOM 2447 O O . ALA A 1 296 ? -26.630 -5.499 9.759 1.00 90.00 296 ALA A O 1
ATOM 2448 N N . TYR A 1 297 ? -28.211 -3.976 9.290 1.00 89.38 297 TYR A N 1
ATOM 2449 C CA . TYR A 1 297 ? -27.564 -3.443 8.091 1.00 89.38 297 TYR A CA 1
ATOM 2450 C C . TYR A 1 297 ? -26.138 -2.916 8.337 1.00 89.38 297 TYR A C 1
ATOM 2452 O O . TYR A 1 297 ? -25.338 -2.901 7.400 1.00 89.38 297 TYR A O 1
ATOM 2460 N N . ILE A 1 298 ? -25.791 -2.518 9.571 1.00 88.50 298 ILE A N 1
ATOM 2461 C CA . ILE A 1 298 ? -24.439 -2.064 9.950 1.00 88.50 298 ILE A CA 1
ATOM 2462 C C . ILE A 1 298 ? -23.393 -3.154 9.664 1.00 88.50 298 ILE A C 1
ATOM 2464 O O . ILE A 1 298 ? -22.251 -2.850 9.310 1.00 88.50 298 ILE A O 1
ATOM 2468 N N . TRP A 1 299 ? -23.783 -4.428 9.754 1.00 86.31 299 TRP A N 1
ATOM 2469 C CA . TRP A 1 299 ? -22.925 -5.572 9.437 1.00 86.31 299 TRP A CA 1
ATOM 2470 C C . TRP A 1 299 ? -23.065 -6.069 7.993 1.00 86.31 299 TRP A C 1
ATOM 2472 O O . TRP A 1 299 ? -22.205 -6.823 7.543 1.00 86.31 299 TRP A O 1
ATOM 2482 N N . ASN A 1 300 ? -24.077 -5.614 7.248 1.00 75.31 300 ASN A N 1
ATOM 2483 C CA . ASN A 1 300 ? -24.349 -6.062 5.876 1.00 75.31 300 ASN A CA 1
ATOM 2484 C C . ASN A 1 300 ? -23.733 -5.154 4.794 1.00 75.31 300 ASN A C 1
ATOM 2486 O O . ASN A 1 300 ? -23.678 -5.555 3.635 1.00 75.31 300 ASN A O 1
ATOM 2490 N N . LYS A 1 301 ? -23.286 -3.935 5.140 1.00 60.56 301 LYS A N 1
ATOM 2491 C CA . LYS A 1 301 ? -22.887 -2.907 4.156 1.00 60.56 301 LYS A CA 1
ATOM 2492 C C . LYS A 1 301 ? -21.416 -2.896 3.716 1.00 60.56 301 LYS A C 1
ATOM 2494 O O . LYS A 1 301 ? -21.124 -2.246 2.719 1.00 60.56 301 LYS A O 1
ATOM 2499 N N . ASP A 1 302 ? -20.493 -3.596 4.383 1.00 55.78 302 ASP A N 1
ATOM 2500 C CA . ASP A 1 302 ? -19.055 -3.408 4.119 1.00 55.78 302 ASP A CA 1
ATOM 2501 C C . ASP A 1 302 ? -18.330 -4.621 3.523 1.00 55.78 302 ASP A C 1
ATOM 2503 O O . ASP A 1 302 ? -18.238 -5.692 4.121 1.00 55.78 302 ASP A O 1
ATOM 2507 N N . HIS A 1 303 ? -17.653 -4.379 2.395 1.00 46.94 303 HIS A N 1
ATOM 2508 C CA . HIS A 1 303 ? -16.647 -5.265 1.794 1.00 46.94 303 HIS A CA 1
ATOM 2509 C C . HIS A 1 303 ? -15.381 -5.449 2.661 1.00 46.94 303 HIS A C 1
ATOM 2511 O O . HIS A 1 303 ? -14.500 -6.238 2.319 1.00 46.94 303 HIS A O 1
ATOM 2517 N N . LEU A 1 304 ? -15.270 -4.739 3.788 1.00 53.84 304 LEU A N 1
ATOM 2518 C CA . LEU A 1 304 ? -14.151 -4.823 4.724 1.00 53.84 304 LEU A CA 1
ATOM 2519 C C . LEU A 1 304 ? -14.614 -5.496 6.027 1.00 53.84 304 LEU A C 1
ATOM 2521 O O . LEU A 1 304 ? -15.032 -4.855 6.987 1.00 53.84 304 LEU A O 1
ATOM 2525 N N . SER A 1 305 ? -14.516 -6.825 6.060 1.00 64.38 305 SER A N 1
ATOM 2526 C CA . SER A 1 305 ? -14.969 -7.717 7.140 1.00 64.38 305 SER A CA 1
ATOM 2527 C C . SER A 1 305 ? -14.080 -7.695 8.402 1.00 64.38 305 SER A C 1
ATOM 2529 O O . SER A 1 305 ? -13.575 -8.725 8.871 1.00 64.38 305 SER A O 1
ATOM 2531 N N . TYR A 1 306 ? -13.858 -6.510 8.978 1.00 76.69 306 TYR A N 1
ATOM 2532 C CA . TYR A 1 306 ? -13.138 -6.355 10.252 1.00 76.69 306 TYR A CA 1
ATOM 2533 C C . TYR A 1 306 ? -14.025 -5.925 11.429 1.00 76.69 306 TYR A C 1
ATOM 2535 O O . TYR A 1 306 ? -13.538 -5.884 12.561 1.00 76.69 306 TYR A O 1
ATOM 2543 N N . LYS A 1 307 ? -15.325 -5.686 11.200 1.00 85.31 307 LYS A N 1
ATOM 2544 C CA . LYS A 1 307 ? -16.309 -5.477 12.271 1.00 85.31 307 LYS A CA 1
ATOM 2545 C C . LYS A 1 307 ? -16.437 -6.732 13.152 1.00 85.31 307 LYS A C 1
ATOM 2547 O O . LYS A 1 307 ? -16.511 -7.842 12.615 1.00 85.31 307 LYS A O 1
ATOM 2552 N N . PRO A 1 308 ? -16.464 -6.596 14.492 1.00 84.38 308 PRO A N 1
ATOM 2553 C CA . PRO A 1 308 ? -16.685 -7.728 15.381 1.00 84.38 308 PRO A CA 1
ATOM 2554 C C . PRO A 1 308 ? -18.083 -8.297 15.136 1.00 84.38 308 PRO A C 1
ATOM 2556 O O . PRO A 1 308 ? -19.058 -7.547 15.040 1.00 84.38 308 PRO A O 1
ATOM 2559 N N . ARG A 1 309 ? -18.172 -9.626 15.017 1.00 88.06 309 ARG A N 1
ATOM 2560 C CA . ARG A 1 309 ? -19.453 -10.310 14.824 1.00 88.06 309 ARG A CA 1
ATOM 2561 C C . ARG A 1 309 ? -20.314 -10.162 16.085 1.00 88.06 309 ARG A C 1
ATOM 2563 O O . ARG A 1 309 ? -19.792 -10.409 17.177 1.00 88.06 309 ARG A O 1
ATOM 2570 N N . PRO A 1 310 ? -21.598 -9.799 15.952 1.00 90.69 310 PRO A N 1
ATOM 2571 C CA . PRO A 1 310 ? -22.536 -9.846 17.064 1.00 90.69 310 PRO A CA 1
ATOM 2572 C C . PRO A 1 310 ? -22.685 -11.287 17.561 1.00 90.69 310 PRO A C 1
ATOM 2574 O O . PRO A 1 310 ? -22.664 -12.227 16.764 1.00 90.69 310 PRO A O 1
ATOM 2577 N N . ILE A 1 311 ? -22.827 -11.467 18.873 1.00 91.38 311 ILE A N 1
ATOM 2578 C CA . ILE A 1 311 ? -23.094 -12.779 19.475 1.00 91.38 311 ILE A CA 1
ATOM 2579 C C . ILE A 1 311 ? -24.588 -12.844 19.775 1.00 91.38 311 ILE A C 1
ATOM 2581 O O . ILE A 1 311 ? -25.092 -12.069 20.585 1.00 91.38 311 ILE A O 1
ATOM 2585 N N . ILE A 1 312 ? -25.293 -13.752 19.109 1.00 88.88 312 ILE A N 1
ATOM 2586 C CA . ILE A 1 312 ? -26.749 -13.882 19.200 1.00 88.88 312 ILE A CA 1
ATOM 2587 C C . ILE A 1 312 ? -27.079 -14.982 20.213 1.00 88.88 312 ILE A C 1
ATOM 2589 O O . ILE A 1 312 ? -26.590 -16.102 20.088 1.00 88.88 312 ILE A O 1
ATOM 2593 N N . SER A 1 313 ? -27.911 -14.671 21.208 1.00 87.00 313 SER A N 1
ATOM 2594 C CA . SER A 1 313 ? -28.394 -15.623 22.211 1.00 87.00 313 SER A CA 1
ATOM 2595 C C . SER A 1 313 ? -29.886 -15.426 22.459 1.00 87.00 313 SER A C 1
ATOM 2597 O O . SER A 1 313 ? -30.288 -14.418 23.038 1.00 87.00 313 SER A O 1
ATOM 2599 N N . LYS A 1 314 ? -30.707 -16.396 22.032 1.00 84.94 314 LYS A N 1
ATOM 2600 C CA . LYS A 1 314 ? -32.180 -16.386 22.137 1.00 84.94 314 LYS A CA 1
ATOM 2601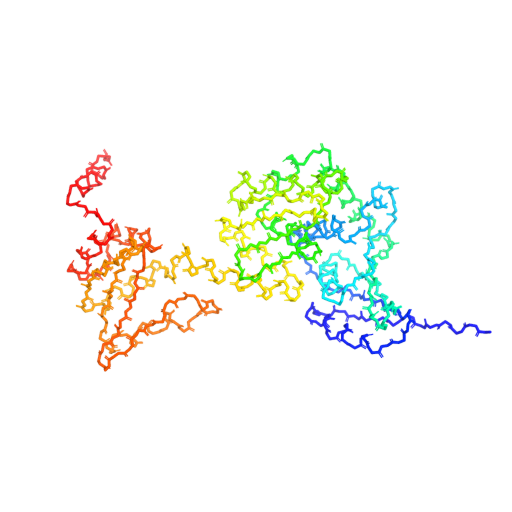 C C . LYS A 1 314 ? -32.782 -15.022 21.741 1.00 84.94 314 LYS A C 1
ATOM 2603 O O . LYS A 1 314 ? -32.890 -14.731 20.548 1.00 84.94 314 LYS A O 1
ATOM 2608 N N . ASN A 1 315 ? -33.100 -14.190 22.738 1.00 89.31 315 ASN 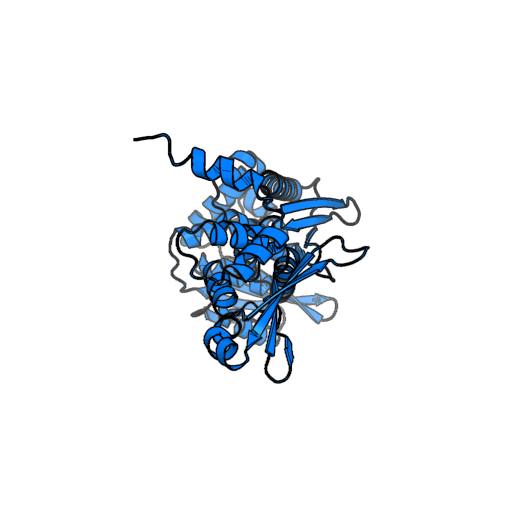A N 1
ATOM 2609 C CA . ASN A 1 315 ? -33.782 -12.900 22.596 1.00 89.31 315 ASN A CA 1
ATOM 2610 C C . ASN A 1 315 ? -32.841 -11.685 22.660 1.00 89.31 315 ASN A C 1
ATOM 2612 O O . ASN A 1 315 ? -33.301 -10.556 22.523 1.00 89.31 315 ASN A O 1
ATOM 2616 N N . ARG A 1 316 ? -31.534 -11.885 22.868 1.00 89.94 316 ARG A N 1
ATOM 2617 C CA . ARG A 1 316 ? -30.546 -10.810 23.015 1.00 89.94 316 ARG A CA 1
ATOM 2618 C C . ARG A 1 316 ? -29.398 -10.961 22.027 1.00 89.94 316 ARG A C 1
ATOM 2620 O O . ARG A 1 316 ? -28.958 -12.063 21.701 1.00 89.94 316 ARG A O 1
ATOM 2627 N N . VAL A 1 317 ? -28.871 -9.826 21.599 1.00 94.31 317 VAL A N 1
ATOM 2628 C CA . VAL A 1 317 ? -27.679 -9.711 20.770 1.00 94.31 317 VAL A CA 1
ATOM 2629 C C . VAL A 1 317 ? -26.636 -8.923 21.542 1.00 94.31 317 VAL A C 1
ATOM 2631 O O . VAL A 1 317 ? -26.900 -7.834 22.043 1.00 94.31 317 VAL A O 1
ATOM 2634 N N . MET A 1 318 ? -25.445 -9.493 21.662 1.00 94.94 318 MET A N 1
ATOM 2635 C CA . MET A 1 318 ? -24.317 -8.889 22.353 1.00 94.94 318 MET A CA 1
ATOM 2636 C C . MET A 1 318 ? -23.353 -8.283 21.336 1.00 94.94 318 MET A C 1
ATOM 2638 O O . MET A 1 318 ? -22.886 -8.965 20.417 1.00 94.94 318 MET A O 1
ATOM 2642 N N . ILE A 1 319 ? -23.003 -7.016 21.540 1.00 94.44 319 ILE A N 1
ATOM 2643 C CA . ILE A 1 319 ? -22.019 -6.284 20.741 1.00 94.44 319 ILE A CA 1
ATOM 2644 C C . ILE A 1 319 ? -20.869 -5.858 21.650 1.00 94.44 319 ILE A C 1
ATOM 2646 O O . ILE A 1 319 ? -21.073 -5.392 22.768 1.00 94.44 319 ILE A O 1
ATOM 2650 N N . LYS A 1 320 ? -19.637 -6.024 21.161 1.00 93.31 320 LYS A N 1
ATOM 2651 C CA . LYS A 1 320 ? -18.413 -5.677 21.891 1.00 93.31 320 LYS A CA 1
ATOM 2652 C C . LYS A 1 320 ? -17.755 -4.452 21.267 1.00 93.31 320 LYS A C 1
ATOM 2654 O O . LYS A 1 320 ? -17.275 -4.518 20.134 1.00 93.31 320 LYS A O 1
ATOM 2659 N N . ILE A 1 321 ? -17.677 -3.366 22.029 1.00 93.12 321 ILE A N 1
ATOM 2660 C CA . ILE A 1 321 ? -16.978 -2.135 21.664 1.00 93.12 321 ILE A CA 1
ATOM 2661 C C . ILE A 1 321 ? -15.640 -2.089 22.409 1.00 93.12 321 ILE A C 1
ATOM 2663 O O . ILE A 1 321 ? -15.572 -2.059 23.634 1.00 93.12 321 ILE A O 1
ATOM 2667 N N . THR A 1 322 ? -14.542 -2.143 21.656 1.00 91.75 322 THR A N 1
ATOM 2668 C CA . THR A 1 322 ? -13.180 -2.140 22.222 1.00 91.75 322 THR A CA 1
ATOM 2669 C C . THR A 1 322 ? -12.648 -0.721 22.416 1.00 91.75 322 THR A C 1
ATOM 2671 O O . THR A 1 322 ? -13.170 0.223 21.825 1.00 91.75 322 THR A O 1
ATOM 2674 N N . GLU A 1 323 ? -11.542 -0.571 23.149 1.00 90.88 323 GLU A N 1
ATOM 2675 C CA . GLU A 1 323 ? -10.910 0.736 23.411 1.00 90.88 323 GLU A CA 1
ATOM 2676 C C . GLU A 1 323 ? -10.488 1.511 22.156 1.00 90.88 323 GLU A C 1
ATOM 2678 O O . GLU A 1 323 ? -10.326 2.725 22.205 1.00 90.88 323 GLU A O 1
ATOM 2683 N N . LYS A 1 324 ? -10.390 0.844 21.003 1.00 90.88 324 LYS A N 1
ATOM 2684 C CA . LYS A 1 324 ? -10.121 1.490 19.708 1.00 90.88 324 LYS A CA 1
ATOM 2685 C C . LYS A 1 324 ? -11.187 2.517 19.334 1.00 90.88 324 LYS A C 1
ATOM 2687 O O . LYS A 1 324 ? -10.913 3.415 18.555 1.00 90.88 324 LYS A O 1
ATOM 2692 N N . CYS A 1 325 ? -12.395 2.389 19.883 1.00 92.69 325 CYS A N 1
ATOM 2693 C CA . CYS A 1 325 ? -13.510 3.294 19.631 1.00 92.69 325 CYS A CA 1
ATOM 2694 C C . CYS A 1 325 ? -13.632 4.433 20.648 1.00 92.69 325 CYS A C 1
ATOM 2696 O O . CYS A 1 325 ? -14.598 5.186 20.561 1.00 92.69 325 CYS A O 1
ATOM 2698 N N . LYS A 1 326 ? -12.687 4.586 21.590 1.00 92.81 326 LYS A N 1
ATOM 2699 C CA . LYS A 1 326 ? -12.749 5.636 22.622 1.00 92.81 326 LYS A CA 1
ATOM 2700 C C . LYS A 1 326 ? -12.915 7.033 22.033 1.00 92.81 326 LYS A C 1
ATOM 2702 O O . LYS A 1 326 ? -13.770 7.768 22.497 1.00 92.81 326 LYS A O 1
ATOM 2707 N N . GLU A 1 327 ? -12.159 7.376 20.992 1.00 91.12 327 GLU A N 1
ATOM 2708 C CA . GLU A 1 327 ? -12.243 8.702 20.367 1.00 91.12 327 GLU A CA 1
ATOM 2709 C C . GLU A 1 327 ? -13.626 8.959 19.745 1.00 91.12 327 GLU A C 1
ATOM 2711 O O . GLU A 1 327 ? -14.215 10.019 19.947 1.00 91.12 327 GLU A O 1
ATOM 2716 N N . ASN A 1 328 ? -14.180 7.973 19.031 1.00 93.44 328 ASN A N 1
ATOM 2717 C CA . ASN A 1 328 ? -15.508 8.097 18.426 1.00 93.44 328 ASN A CA 1
ATOM 2718 C C . ASN A 1 328 ? -16.608 8.173 19.493 1.00 93.44 328 ASN A C 1
ATOM 2720 O O . ASN A 1 328 ? -17.529 8.970 19.355 1.00 93.44 328 ASN A O 1
ATOM 2724 N N . LEU A 1 329 ? -16.496 7.379 20.563 1.00 93.31 329 LEU A N 1
ATOM 2725 C CA . LEU A 1 329 ? -17.407 7.440 21.707 1.00 93.31 329 LEU A CA 1
ATOM 2726 C C . LEU A 1 329 ? -17.312 8.786 22.432 1.00 93.31 329 LEU A C 1
ATOM 2728 O O . LEU A 1 329 ? -18.344 9.345 22.777 1.00 93.31 329 LEU A O 1
ATOM 2732 N N . PHE A 1 330 ? -16.102 9.321 22.621 1.00 91.38 330 PHE A N 1
ATOM 2733 C CA . PHE A 1 330 ? -15.871 10.626 23.242 1.00 91.38 330 PHE A CA 1
ATOM 2734 C C . PHE A 1 330 ? -16.527 11.756 22.442 1.00 91.38 330 PHE A C 1
ATOM 2736 O O . PHE A 1 330 ? -17.221 12.592 23.009 1.00 91.38 330 PHE A O 1
ATOM 2743 N N . LYS A 1 331 ? -16.361 11.762 21.114 1.00 90.44 331 LYS A N 1
ATOM 2744 C CA . LYS A 1 331 ? -17.043 12.728 20.236 1.00 90.44 331 LYS A CA 1
ATOM 2745 C C . LYS A 1 331 ? -18.560 12.625 20.369 1.00 90.44 331 LYS A C 1
ATOM 2747 O O . LYS A 1 331 ? -19.222 13.641 20.524 1.00 90.44 331 LYS A O 1
ATOM 2752 N N . LEU A 1 332 ? -19.080 11.400 20.371 1.00 90.44 332 LEU A N 1
ATOM 2753 C CA . LEU A 1 332 ? -20.509 11.118 20.427 1.00 90.44 332 LEU A CA 1
ATOM 2754 C C . LEU A 1 332 ? -21.162 11.580 21.739 1.00 90.44 332 LEU A C 1
ATOM 2756 O O . LEU A 1 332 ? -22.231 12.175 21.691 1.00 90.44 332 LEU A O 1
ATOM 2760 N N . ILE A 1 333 ? -20.534 11.360 22.900 1.00 87.44 333 ILE A N 1
ATOM 2761 C CA . ILE A 1 333 ? -21.096 11.815 24.190 1.00 87.44 333 ILE A CA 1
ATOM 2762 C C . ILE A 1 333 ? -21.063 13.339 24.371 1.00 87.44 333 ILE A C 1
ATOM 2764 O O . ILE A 1 333 ? -21.766 13.855 25.235 1.00 87.44 333 ILE A O 1
ATOM 2768 N N . ASN A 1 334 ? -20.245 14.040 23.582 1.00 83.19 334 ASN A N 1
ATOM 2769 C CA . ASN A 1 334 ? -20.165 15.499 23.575 1.00 83.19 334 ASN A CA 1
ATOM 2770 C C . ASN A 1 334 ? -21.100 16.127 22.524 1.00 83.19 334 ASN A C 1
ATOM 2772 O O . ASN A 1 334 ? -21.189 17.350 22.442 1.00 83.19 334 ASN A O 1
ATOM 2776 N N . GLU A 1 335 ? -21.804 15.323 21.718 1.00 83.12 335 GLU A N 1
ATOM 2777 C CA . GLU A 1 335 ? -22.886 15.826 20.870 1.00 83.12 335 GLU A CA 1
ATOM 2778 C C . GLU A 1 335 ? -24.099 16.177 21.741 1.00 83.12 335 GLU A C 1
ATOM 2780 O O . GLU A 1 335 ? -24.618 15.327 22.462 1.00 83.12 335 GLU A O 1
ATOM 2785 N N . ALA A 1 336 ? -24.597 17.412 21.625 1.00 55.97 336 ALA A N 1
ATOM 2786 C CA . ALA A 1 336 ? -25.680 17.947 22.459 1.00 55.97 336 ALA A CA 1
ATOM 2787 C C . ALA A 1 336 ? -26.994 17.133 22.420 1.00 55.97 336 ALA A C 1
ATOM 2789 O O . ALA A 1 336 ? -27.779 17.221 23.354 1.00 55.97 336 ALA A O 1
ATOM 2790 N N . ASN A 1 337 ? -27.218 16.318 21.379 1.00 63.66 337 ASN A N 1
ATOM 2791 C CA . ASN A 1 337 ? -28.427 15.508 21.176 1.00 63.66 337 ASN A CA 1
ATOM 2792 C C . ASN A 1 337 ? -28.076 14.077 20.733 1.00 63.66 337 ASN A C 1
ATOM 2794 O O . ASN A 1 337 ? -28.309 13.663 19.585 1.00 63.66 337 ASN A O 1
ATOM 2798 N N . ALA A 1 338 ? -27.467 13.302 21.629 1.00 65.06 338 ALA A N 1
ATOM 2799 C CA . ALA A 1 338 ? -27.161 11.906 21.334 1.00 65.06 338 ALA A CA 1
ATOM 2800 C C . ALA A 1 338 ? -28.433 11.031 21.264 1.00 65.06 338 ALA A C 1
ATOM 2802 O O . ALA A 1 338 ? -28.467 10.119 20.433 1.00 65.06 338 ALA A O 1
ATOM 2803 N N . ASP A 1 339 ? -29.496 11.378 22.011 1.00 84.25 339 ASP A N 1
ATOM 2804 C CA . ASP A 1 339 ? -30.725 10.571 22.174 1.00 84.25 339 ASP A CA 1
ATOM 2805 C C . ASP A 1 339 ? -30.339 9.123 22.504 1.00 84.25 339 ASP A C 1
ATOM 2807 O O . ASP A 1 339 ? -30.420 8.227 21.675 1.00 84.25 339 ASP A O 1
ATOM 2811 N N . ILE A 1 340 ? -29.721 8.941 23.670 1.00 87.62 340 ILE A N 1
ATOM 2812 C CA . ILE A 1 340 ? -29.237 7.663 24.201 1.00 87.62 340 ILE A CA 1
ATOM 2813 C C . ILE A 1 340 ? -29.633 7.643 25.671 1.00 87.62 340 ILE A C 1
ATOM 2815 O O . ILE A 1 340 ? -29.469 8.651 26.352 1.00 87.62 340 ILE A O 1
ATOM 2819 N N . GLU A 1 341 ? -30.123 6.504 26.161 1.00 89.88 341 GLU A N 1
ATOM 2820 C CA . GLU A 1 341 ? -30.543 6.361 27.557 1.00 89.88 341 GLU A CA 1
ATOM 2821 C C . GLU A 1 341 ? -29.407 6.720 28.538 1.00 89.88 341 GLU A C 1
ATOM 2823 O O . GLU A 1 341 ? -28.275 6.244 28.396 1.00 89.88 341 GLU A O 1
ATOM 2828 N N . ASP A 1 342 ? -29.714 7.503 29.578 1.00 89.06 342 ASP A N 1
ATOM 2829 C CA . ASP A 1 342 ? -28.718 8.048 30.516 1.00 89.06 342 ASP A CA 1
ATOM 2830 C C . ASP A 1 342 ? -27.846 6.971 31.171 1.00 89.06 342 ASP A C 1
ATOM 2832 O O . ASP A 1 342 ? -26.625 7.117 31.242 1.00 89.06 342 ASP A O 1
ATOM 2836 N N . LYS A 1 343 ? -28.436 5.830 31.559 1.00 92.00 343 LYS A N 1
ATOM 2837 C CA . LYS A 1 343 ? -27.686 4.688 32.122 1.00 92.00 343 LYS A CA 1
ATOM 2838 C C . LYS A 1 343 ? -26.611 4.160 31.160 1.00 92.00 343 LYS A C 1
ATOM 2840 O O . LYS A 1 343 ? -25.574 3.661 31.594 1.00 92.00 343 LYS A O 1
ATOM 2845 N N . ILE A 1 344 ? -26.844 4.246 29.846 1.00 93.50 344 ILE A N 1
ATOM 2846 C CA . ILE A 1 344 ? -25.880 3.829 28.823 1.00 93.50 344 ILE A CA 1
ATOM 2847 C C . ILE A 1 344 ? -24.789 4.893 28.696 1.00 93.50 344 ILE A C 1
ATOM 2849 O O . ILE A 1 344 ? -23.611 4.541 28.646 1.00 93.50 344 ILE A O 1
ATOM 2853 N N . ILE A 1 345 ? -25.153 6.181 28.724 1.00 91.38 345 ILE A N 1
ATOM 2854 C CA . ILE A 1 345 ? -24.193 7.297 28.737 1.00 91.38 345 ILE A CA 1
ATOM 2855 C C . ILE A 1 345 ? -23.260 7.201 29.949 1.00 91.38 345 ILE A C 1
ATOM 2857 O O . ILE A 1 345 ? -22.046 7.334 29.792 1.00 91.38 345 ILE A O 1
ATOM 2861 N N . GLU A 1 346 ? -23.785 6.916 31.141 1.00 91.25 346 GLU A N 1
ATOM 2862 C CA . GLU A 1 346 ? -22.972 6.706 32.343 1.00 91.25 346 GLU A CA 1
ATOM 2863 C C . GLU A 1 346 ? -21.966 5.568 32.154 1.00 91.25 346 GLU A C 1
ATOM 2865 O O . GLU A 1 346 ? -20.776 5.748 32.413 1.00 91.25 346 GLU A O 1
ATOM 2870 N N . LYS A 1 347 ? -22.390 4.431 31.588 1.00 93.75 347 LYS A N 1
ATOM 2871 C CA . LYS A 1 347 ? -21.472 3.317 31.298 1.00 93.75 347 LYS A CA 1
ATOM 2872 C C . LYS A 1 347 ? -20.427 3.657 30.241 1.00 93.75 347 LYS A C 1
ATOM 2874 O O . LYS A 1 347 ? -19.303 3.159 30.319 1.00 93.75 347 LYS A O 1
ATOM 2879 N N . ILE A 1 348 ? -20.750 4.512 29.271 1.00 93.00 348 ILE A N 1
ATOM 2880 C CA . ILE A 1 348 ? -19.756 5.029 28.324 1.00 93.00 348 ILE A CA 1
ATOM 2881 C C . ILE A 1 348 ? -18.756 5.934 29.049 1.00 93.00 348 ILE A C 1
ATOM 2883 O O . ILE A 1 348 ? -17.559 5.788 28.821 1.00 93.00 348 ILE A O 1
ATOM 2887 N N . ARG A 1 349 ? -19.200 6.827 29.944 1.00 91.88 349 ARG A N 1
ATOM 2888 C CA . ARG A 1 349 ? -18.300 7.684 30.740 1.00 91.88 349 ARG A CA 1
ATOM 2889 C C . ARG A 1 349 ? -17.352 6.846 31.601 1.00 91.88 349 ARG A C 1
ATOM 2891 O O . ARG A 1 349 ? -16.140 7.058 31.524 1.00 91.88 349 ARG A O 1
ATOM 2898 N N . ASP A 1 350 ? -17.865 5.820 32.285 1.00 91.38 350 ASP A N 1
ATOM 2899 C CA . ASP A 1 350 ? -17.063 4.827 33.020 1.00 91.38 350 ASP A CA 1
ATOM 2900 C C . ASP A 1 350 ? -16.034 4.146 32.087 1.00 91.38 350 ASP A C 1
ATOM 2902 O O . ASP A 1 350 ? -14.842 3.998 32.393 1.00 91.38 350 ASP A O 1
ATOM 2906 N N . PHE A 1 351 ? -16.471 3.758 30.884 1.00 92.44 351 PHE A N 1
ATOM 2907 C CA . PHE A 1 351 ? -15.615 3.127 29.883 1.00 92.44 351 PHE A CA 1
ATOM 2908 C C . PHE A 1 351 ? -14.551 4.078 29.326 1.00 92.44 351 PHE A C 1
ATOM 2910 O O . PHE A 1 351 ? -13.445 3.639 29.013 1.00 92.44 351 PHE A O 1
ATOM 2917 N N . LEU A 1 352 ? -14.822 5.373 29.236 1.00 91.00 352 LEU A N 1
ATOM 2918 C CA . LEU A 1 352 ? -13.843 6.375 28.824 1.00 91.00 352 LEU A CA 1
ATOM 2919 C C . LEU A 1 352 ? -12.910 6.776 29.976 1.00 91.00 352 LEU A C 1
ATOM 2921 O O . LEU A 1 352 ? -11.783 7.179 29.711 1.00 91.00 352 LEU A O 1
ATOM 2925 N N . GLY A 1 353 ? -13.313 6.541 31.228 1.00 87.69 353 GLY A N 1
ATOM 2926 C CA . GLY A 1 353 ? -12.585 6.987 32.418 1.00 87.69 353 GLY A CA 1
ATOM 2927 C C . GLY A 1 353 ? -12.836 8.458 32.758 1.00 87.69 353 GLY A C 1
ATOM 2928 O O . GLY A 1 353 ? -12.042 9.046 33.481 1.00 87.69 353 GLY A O 1
ATOM 2929 N N . ILE A 1 354 ? -13.923 9.039 32.242 1.00 83.12 354 ILE A N 1
ATOM 2930 C CA . ILE A 1 354 ? -14.299 10.433 32.496 1.00 83.12 354 ILE A CA 1
ATOM 2931 C C . ILE A 1 354 ? -14.931 10.489 33.883 1.00 83.12 354 ILE A C 1
ATOM 2933 O O . ILE A 1 354 ? -16.022 9.961 34.102 1.00 83.12 354 ILE A O 1
ATOM 2937 N N . THR A 1 355 ? -14.247 11.122 34.831 1.00 59.78 355 THR A N 1
ATOM 2938 C CA . THR A 1 355 ? -14.803 11.360 36.170 1.00 59.78 355 THR A CA 1
ATOM 2939 C C . THR A 1 355 ? -15.627 12.647 36.180 1.00 59.78 355 THR A C 1
ATOM 2941 O O . THR A 1 355 ? -15.372 13.570 35.407 1.00 59.78 355 THR A O 1
ATOM 2944 N N . LYS A 1 356 ? -16.611 12.753 37.089 1.00 50.84 356 LYS A N 1
ATOM 2945 C CA . LYS A 1 356 ? -17.510 13.924 37.215 1.00 50.84 356 LYS A CA 1
ATOM 2946 C C . LYS A 1 356 ? -16.784 15.287 37.329 1.00 50.84 356 LYS A C 1
ATOM 2948 O O . LYS A 1 356 ? -17.426 16.313 37.132 1.00 50.84 356 LYS A O 1
ATOM 2953 N N . ARG A 1 357 ? -15.473 15.321 37.622 1.00 41.50 357 ARG A N 1
ATOM 2954 C CA . ARG A 1 357 ? -14.654 16.548 37.692 1.00 41.50 357 ARG A CA 1
ATOM 2955 C C . ARG A 1 357 ? -14.315 17.160 36.324 1.00 41.50 357 ARG A C 1
ATOM 2957 O O . ARG A 1 357 ? -14.318 18.378 36.226 1.00 41.50 357 ARG A O 1
ATOM 2964 N N . GLU A 1 358 ? -14.132 16.371 35.264 1.00 46.25 358 GLU A N 1
ATOM 2965 C CA . GLU A 1 358 ? -13.752 16.888 33.926 1.00 46.25 358 GLU A CA 1
ATOM 2966 C C . GLU A 1 358 ? -14.919 17.561 33.170 1.00 46.25 358 GLU A C 1
ATOM 2968 O O . GLU A 1 358 ? -14.720 18.305 32.210 1.00 46.25 358 GLU A O 1
ATOM 2973 N N . ILE A 1 359 ? -16.153 17.347 33.637 1.00 48.78 359 ILE A N 1
ATOM 2974 C CA . ILE A 1 359 ? -17.383 17.925 33.070 1.00 48.78 359 ILE A CA 1
ATOM 2975 C C . ILE A 1 359 ? -17.514 19.422 33.419 1.00 48.78 359 ILE A C 1
ATOM 2977 O O . ILE A 1 359 ? -18.188 20.171 32.711 1.00 48.78 359 ILE A O 1
ATOM 2981 N N . ARG A 1 360 ? -16.857 19.894 34.492 1.00 39.59 360 ARG A N 1
ATOM 2982 C CA . ARG A 1 360 ? -16.903 21.316 34.873 1.00 39.59 360 ARG A CA 1
ATOM 2983 C C . ARG A 1 360 ? -16.038 22.201 33.980 1.00 39.59 360 ARG A C 1
ATOM 2985 O O . ARG A 1 360 ? -16.475 23.307 33.694 1.00 39.59 360 ARG A O 1
ATOM 2992 N N . ASP A 1 361 ? -14.910 21.708 33.471 1.00 40.19 361 ASP A N 1
ATOM 2993 C CA . ASP A 1 361 ? -13.959 22.531 32.702 1.00 40.19 361 ASP A CA 1
ATOM 2994 C C . ASP A 1 361 ? -14.311 22.676 31.213 1.00 40.19 361 ASP A C 1
ATOM 2996 O O . ASP A 1 361 ? -13.821 23.581 30.534 1.00 40.19 361 ASP A O 1
ATOM 3000 N N . THR A 1 362 ? -15.186 21.815 30.686 1.00 42.94 362 THR A N 1
ATOM 3001 C CA . THR A 1 362 ? -15.699 21.932 29.310 1.00 42.94 362 THR A CA 1
ATOM 3002 C C . THR A 1 362 ? -16.912 22.858 29.218 1.00 42.94 362 THR A C 1
ATOM 3004 O O . THR A 1 362 ? -16.998 23.628 28.265 1.00 42.94 362 THR A O 1
ATOM 3007 N N . ASN A 1 363 ? -17.782 22.883 30.236 1.00 37.56 363 ASN A N 1
ATOM 3008 C CA . ASN A 1 363 ? -18.954 23.769 30.271 1.00 37.56 363 ASN A CA 1
ATOM 3009 C C . ASN A 1 363 ? -18.641 25.221 30.687 1.00 37.56 363 ASN A C 1
ATOM 3011 O O . ASN A 1 363 ? -19.418 26.120 30.369 1.00 37.56 363 ASN A O 1
ATOM 3015 N N . THR A 1 364 ? -17.520 25.491 31.367 1.00 34.44 364 THR A N 1
ATOM 3016 C CA . THR A 1 364 ? -17.076 26.871 31.658 1.00 34.44 364 THR A CA 1
ATOM 3017 C C . THR A 1 364 ? -16.400 27.540 30.465 1.00 34.44 364 THR A C 1
ATOM 3019 O O . THR A 1 364 ? -16.535 28.750 30.304 1.00 34.44 364 THR A O 1
ATOM 3022 N N . LYS A 1 365 ? -15.749 26.786 29.569 1.00 34.09 365 LYS A N 1
ATOM 3023 C CA . LYS A 1 365 ? -15.112 27.361 28.369 1.00 34.09 365 LYS A CA 1
ATOM 3024 C C . LYS A 1 365 ? -16.085 27.734 27.248 1.00 34.09 365 LYS A C 1
ATOM 3026 O O . LYS A 1 365 ? -15.698 28.481 26.360 1.00 34.09 365 LYS A O 1
ATOM 3031 N N . THR A 1 366 ? -17.336 27.268 27.283 1.00 33.69 366 THR A N 1
ATOM 3032 C CA . THR A 1 366 ? -18.374 27.654 26.302 1.00 33.69 366 THR A CA 1
ATOM 3033 C C . THR A 1 366 ? -19.274 28.800 26.776 1.00 33.69 366 THR A C 1
ATOM 3035 O O . THR A 1 366 ? -20.122 29.247 26.013 1.00 33.69 366 THR A O 1
ATOM 3038 N N . LYS A 1 367 ? -19.104 29.290 28.014 1.00 30.16 367 LYS A N 1
ATOM 3039 C CA . LYS A 1 367 ? -19.899 30.397 28.584 1.00 30.16 367 LYS A CA 1
ATOM 3040 C C . LYS A 1 367 ? -19.153 31.728 28.716 1.00 30.16 367 LYS A C 1
ATOM 3042 O O . LYS A 1 367 ? -19.732 32.684 29.217 1.00 30.16 367 LYS A O 1
ATOM 3047 N N . ILE A 1 368 ? -17.911 31.818 28.243 1.00 36.69 368 ILE A N 1
ATOM 3048 C CA . ILE A 1 368 ? -17.184 33.089 28.138 1.00 36.69 368 ILE A CA 1
ATOM 3049 C C . ILE A 1 368 ? -16.859 33.305 26.665 1.00 36.69 368 ILE A C 1
ATOM 3051 O O . ILE A 1 368 ? -15.871 32.778 26.163 1.00 36.69 368 ILE A O 1
ATOM 3055 N N . ASN A 1 369 ? -17.800 33.953 25.981 1.00 31.44 369 ASN A N 1
ATOM 3056 C CA . ASN A 1 369 ? -17.644 34.839 24.824 1.00 31.44 369 ASN A CA 1
ATOM 3057 C C . ASN A 1 369 ? -19.055 35.088 24.268 1.00 31.44 369 ASN A C 1
ATOM 3059 O O . ASN A 1 369 ? -19.488 34.431 23.319 1.00 31.44 369 ASN A O 1
ATOM 3063 N N . ILE A 1 370 ? -19.781 35.992 24.933 1.00 37.72 370 ILE A N 1
ATOM 3064 C CA . ILE A 1 370 ? -20.681 36.926 24.247 1.00 37.72 370 ILE A CA 1
ATOM 3065 C C . ILE A 1 370 ? -19.873 38.204 24.082 1.00 37.72 370 ILE A C 1
ATOM 3067 O O . ILE A 1 370 ? -19.247 38.594 25.097 1.00 37.72 370 ILE A O 1
#